Protein AF-A0A6C0EL88-F1 (afdb_monomer)

Foldseek 3Di:
DPDQKAKWWWKAQLVVLFIDIGHFDWDQDPLGIAGHRDDDPNIDTPAIFMFGDLPDPDQFAQKFKWWFADDPVDNGHGQDIDTDDDSPPDDPGTDIGIWGLDADAFWAWWWWWDAHRGIHTDSDPDDSDPRIDTDPSGGTTTHGAPPPPPRDTDQHDQPPVNPRDDHQWHQDSNDTGGPDQDRRHLQRDDPVGDHPVVVVVVVVVCVVDVVCVPDNDPVVVVCCCVPVVVVVVVVVVVVVVVVVVVVVVVVVVVVVVVVVVVVD

Organism: NCBI:txid1070528

pLDDT: mean 72.28, std 19.09, range [35.5, 95.81]

Structure (mmCIF, N/CA/C/O backbone):
data_AF-A0A6C0EL88-F1
#
_entry.id   AF-A0A6C0EL88-F1
#
loop_
_atom_site.group_PDB
_atom_site.id
_atom_site.type_symbol
_atom_site.label_atom_id
_atom_site.label_alt_id
_atom_site.label_comp_id
_atom_site.label_asym_id
_atom_site.label_entity_id
_atom_site.label_seq_id
_atom_site.pdbx_PDB_ins_code
_atom_site.Cartn_x
_atom_site.Cartn_y
_atom_site.Cartn_z
_atom_site.occupancy
_atom_site.B_iso_or_equiv
_atom_site.auth_seq_id
_atom_site.auth_comp_id
_atom_site.auth_asym_id
_atom_site.auth_atom_id
_atom_site.pdbx_PDB_model_num
ATOM 1 N N . MET A 1 1 ? -1.799 -21.171 -8.867 1.00 36.00 1 MET A N 1
ATOM 2 C CA . MET A 1 1 ? -1.056 -19.954 -9.232 1.00 36.00 1 MET A CA 1
ATOM 3 C C . MET A 1 1 ? -1.380 -18.932 -8.172 1.00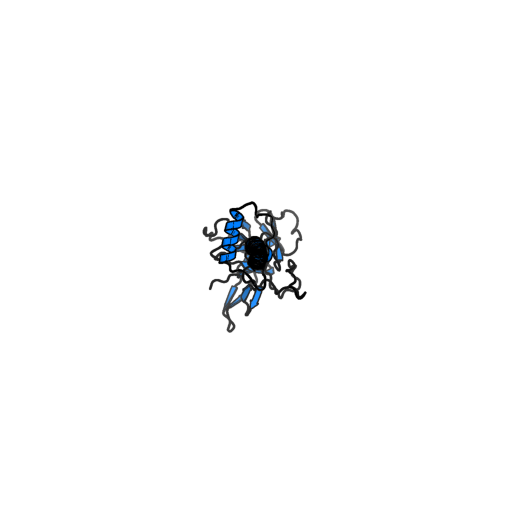 36.00 1 MET A C 1
ATOM 5 O O . MET A 1 1 ? -2.527 -18.488 -8.107 1.00 36.00 1 MET A O 1
ATOM 9 N N . ASP A 1 2 ? -0.424 -18.679 -7.286 1.00 47.94 2 ASP A N 1
ATOM 10 C CA . ASP A 1 2 ? -0.539 -17.579 -6.339 1.00 47.94 2 ASP A CA 1
ATOM 11 C C . ASP A 1 2 ? -0.588 -16.280 -7.127 1.00 47.94 2 ASP A C 1
ATOM 13 O O . ASP A 1 2 ? 0.023 -16.153 -8.187 1.00 47.94 2 ASP A O 1
ATOM 17 N N . LYS A 1 3 ? -1.452 -15.371 -6.693 1.00 62.72 3 LYS A N 1
ATOM 18 C CA . LYS A 1 3 ? -1.692 -14.142 -7.441 1.00 62.72 3 LYS A CA 1
ATOM 19 C C . LYS A 1 3 ? -0.581 -13.169 -7.123 1.00 62.72 3 LYS A C 1
ATOM 21 O O . LYS A 1 3 ? -0.303 -12.965 -5.948 1.00 62.72 3 LYS A O 1
ATOM 26 N N . ASP A 1 4 ? -0.045 -12.520 -8.147 1.00 70.88 4 ASP A N 1
ATOM 27 C CA . ASP A 1 4 ? 0.976 -11.478 -7.994 1.00 70.88 4 ASP A CA 1
ATOM 28 C C . ASP A 1 4 ? 0.451 -10.268 -7.202 1.00 70.88 4 ASP A C 1
ATOM 30 O O . ASP A 1 4 ? 1.216 -9.550 -6.564 1.00 70.88 4 ASP A O 1
ATOM 34 N N . ILE A 1 5 ? -0.872 -10.061 -7.212 1.00 77.62 5 ILE A N 1
ATOM 35 C CA . ILE A 1 5 ? -1.561 -8.970 -6.520 1.00 77.62 5 ILE A CA 1
ATOM 36 C C . ILE A 1 5 ? -2.632 -9.533 -5.591 1.00 77.62 5 ILE A C 1
ATOM 38 O O . ILE A 1 5 ? -3.474 -10.343 -6.001 1.00 77.62 5 ILE A O 1
ATOM 42 N N . VAL A 1 6 ? -2.656 -9.030 -4.361 1.00 82.31 6 VAL A N 1
ATOM 43 C CA . VAL A 1 6 ? -3.674 -9.334 -3.359 1.00 82.31 6 VAL A CA 1
ATOM 44 C C . VAL A 1 6 ? -4.503 -8.086 -3.037 1.00 82.31 6 VAL A C 1
ATOM 46 O O . VAL A 1 6 ? -3.953 -6.993 -2.887 1.00 82.31 6 VAL A O 1
ATOM 49 N N . PRO A 1 7 ? -5.841 -8.208 -2.977 1.00 89.06 7 PRO A N 1
ATOM 50 C CA . PRO A 1 7 ? -6.692 -7.125 -2.513 1.00 89.06 7 PRO A CA 1
ATOM 51 C C . PRO A 1 7 ? -6.643 -7.019 -0.986 1.00 89.06 7 PRO A C 1
ATOM 53 O O . PRO A 1 7 ? -6.693 -8.035 -0.292 1.00 89.06 7 PRO A O 1
ATOM 56 N N . LEU A 1 8 ? -6.633 -5.790 -0.486 1.00 92.69 8 LEU A N 1
ATOM 57 C CA . LEU A 1 8 ? -6.786 -5.429 0.918 1.00 92.69 8 LEU A CA 1
ATOM 58 C C . LEU A 1 8 ? -7.914 -4.407 1.068 1.00 92.69 8 LEU A C 1
ATOM 60 O O . LEU A 1 8 ? -8.271 -3.687 0.132 1.00 92.69 8 LEU A O 1
ATOM 64 N N . CYS A 1 9 ? -8.488 -4.360 2.259 1.00 92.94 9 CYS A N 1
ATOM 65 C CA . CYS A 1 9 ? -9.553 -3.442 2.622 1.00 92.94 9 CYS A CA 1
ATOM 66 C C . CYS A 1 9 ? -9.026 -2.450 3.647 1.00 92.94 9 CYS A C 1
ATOM 68 O O . CYS A 1 9 ? -8.459 -2.866 4.653 1.00 92.94 9 CYS A O 1
ATOM 70 N N . LEU A 1 10 ? -9.240 -1.161 3.400 1.00 94.31 10 LEU A N 1
ATOM 71 C CA . LEU A 1 10 ? -8.960 -0.099 4.353 1.00 94.31 10 LEU A CA 1
ATOM 72 C C . LEU A 1 10 ? -10.269 0.398 4.957 1.00 94.31 10 LEU A C 1
ATOM 74 O O . LEU A 1 10 ? -11.158 0.845 4.228 1.00 94.31 10 LEU A O 1
ATOM 78 N N . TYR A 1 11 ? -10.359 0.369 6.279 1.00 93.69 11 TYR A N 1
ATOM 79 C CA . TYR A 1 11 ? -11.483 0.894 7.041 1.00 93.69 11 TYR A CA 1
ATOM 80 C C . TYR A 1 11 ? -11.029 2.034 7.942 1.00 93.69 11 TYR A C 1
ATOM 82 O O . TYR A 1 11 ? -9.879 2.067 8.376 1.00 93.69 11 TYR A O 1
ATOM 90 N N . LEU A 1 12 ? -11.952 2.944 8.243 1.00 92.19 12 LEU A N 1
ATOM 91 C CA . LEU A 1 12 ? -11.729 4.060 9.150 1.00 92.19 12 LEU A CA 1
ATOM 92 C C . LEU A 1 12 ? -12.819 4.099 10.216 1.00 92.19 12 LEU A C 1
ATOM 94 O O . LEU A 1 12 ? -14.007 4.116 9.893 1.00 92.19 12 LEU A O 1
ATOM 98 N N . ASN A 1 13 ? -12.403 4.175 11.475 1.00 91.50 13 ASN A N 1
ATOM 99 C CA . ASN A 1 13 ? -13.262 4.568 12.579 1.00 91.50 13 ASN A CA 1
ATOM 100 C C . ASN A 1 13 ? -13.186 6.095 12.733 1.00 91.50 13 ASN A C 1
ATOM 102 O O . ASN A 1 13 ? -12.167 6.653 13.147 1.00 91.50 13 ASN A O 1
ATOM 106 N N . ASP A 1 14 ? -14.267 6.789 12.370 1.00 87.69 14 ASP A N 1
ATOM 107 C CA . ASP A 1 14 ? -14.302 8.255 12.375 1.00 87.69 14 ASP A CA 1
ATOM 108 C C . ASP A 1 14 ? -14.269 8.858 13.791 1.00 87.69 14 ASP A C 1
ATOM 110 O O . ASP A 1 14 ? -13.877 10.022 13.927 1.00 87.69 14 ASP A O 1
ATOM 114 N N . GLN A 1 15 ? -14.657 8.088 14.821 1.00 87.00 15 GLN A N 1
ATOM 115 C CA . GLN A 1 15 ? -14.680 8.526 16.221 1.00 87.00 15 GLN A CA 1
ATOM 116 C C . GLN A 1 15 ? -13.277 8.522 16.827 1.00 87.00 15 GLN A C 1
ATOM 118 O O . GLN A 1 15 ? -12.856 9.510 17.422 1.00 87.00 15 GLN A O 1
ATOM 123 N N . THR A 1 16 ? -12.542 7.421 16.658 1.00 86.81 16 THR A N 1
ATOM 124 C CA . THR A 1 16 ? -11.184 7.256 17.201 1.00 86.81 16 THR A CA 1
ATOM 125 C C . THR A 1 16 ? -10.102 7.789 16.270 1.00 86.81 16 THR A C 1
ATOM 127 O O . THR A 1 16 ? -8.944 7.867 16.673 1.00 86.81 16 THR A O 1
ATOM 130 N N . LYS A 1 17 ? -10.454 8.117 15.017 1.00 88.12 17 LYS A N 1
ATOM 131 C CA . LYS A 1 17 ? -9.498 8.416 13.940 1.00 88.12 17 LYS A CA 1
ATOM 132 C C . LYS A 1 17 ? -8.461 7.303 13.762 1.00 88.12 17 LYS A C 1
ATOM 134 O O . LYS A 1 17 ? -7.333 7.563 13.360 1.00 88.12 17 LYS A O 1
ATOM 139 N N . SER A 1 18 ? -8.842 6.055 14.038 1.00 89.88 18 SER A N 1
ATOM 140 C CA . SER A 1 18 ? -8.007 4.882 13.789 1.00 89.88 18 SER A CA 1
ATOM 141 C C . SER A 1 18 ? -8.442 4.178 12.517 1.00 89.88 18 SER A C 1
ATOM 143 O O . SER A 1 18 ? -9.623 4.105 12.181 1.00 89.88 18 SER A O 1
ATOM 145 N N . SER A 1 19 ? -7.470 3.640 11.806 1.00 93.94 19 SER A N 1
ATOM 146 C CA . SER A 1 19 ? -7.678 2.867 10.595 1.00 93.94 19 SER A CA 1
ATOM 147 C C . SER A 1 19 ? -7.394 1.394 10.838 1.00 93.94 19 SER A C 1
ATOM 149 O O . SER A 1 19 ? -6.653 1.030 11.749 1.00 93.94 19 SER A O 1
ATOM 151 N N . TYR A 1 20 ? -7.989 0.554 10.004 1.00 92.56 20 TYR A N 1
ATOM 152 C CA . TYR A 1 20 ? -7.847 -0.893 10.056 1.00 92.56 20 TYR A CA 1
ATOM 153 C C . TYR A 1 20 ? -7.621 -1.432 8.644 1.00 92.56 20 TYR A C 1
ATOM 155 O O . TYR A 1 20 ? -8.382 -1.110 7.724 1.00 92.56 20 TYR A O 1
ATOM 163 N N . ILE A 1 21 ? -6.574 -2.237 8.470 1.00 93.12 21 ILE A N 1
ATOM 164 C CA . ILE A 1 21 ? -6.302 -2.967 7.232 1.00 93.12 21 ILE A CA 1
ATOM 165 C C . ILE A 1 21 ? -6.756 -4.409 7.427 1.00 93.12 21 ILE A C 1
ATOM 167 O O . ILE A 1 21 ? -6.367 -5.061 8.381 1.00 93.12 21 ILE A O 1
ATOM 171 N N . GLY A 1 22 ? -7.560 -4.927 6.502 1.00 90.88 22 GLY A N 1
ATOM 172 C CA . GLY A 1 22 ? -8.068 -6.294 6.583 1.00 90.88 22 GLY A CA 1
ATOM 173 C C . GLY A 1 22 ? -8.050 -7.021 5.247 1.00 90.88 22 GLY A C 1
ATOM 174 O O . GLY A 1 22 ? -8.039 -6.411 4.173 1.00 90.88 22 GLY A O 1
ATOM 175 N N . PHE A 1 23 ? -8.107 -8.351 5.304 1.00 90.00 23 PHE A N 1
ATOM 176 C CA . PHE A 1 23 ? -8.329 -9.163 4.114 1.00 90.00 23 PHE A CA 1
ATOM 177 C C . PHE A 1 23 ? -9.806 -9.108 3.685 1.00 90.00 23 PHE A C 1
ATOM 179 O O . PHE A 1 23 ? -10.704 -9.204 4.525 1.00 90.00 23 PHE A O 1
ATOM 186 N N . PRO A 1 24 ? -10.103 -9.004 2.380 1.00 89.62 24 PRO A N 1
ATOM 187 C CA . PRO A 1 24 ? -11.467 -9.138 1.890 1.00 89.62 24 PRO A CA 1
ATOM 188 C C . PRO A 1 24 ? -11.965 -10.578 2.034 1.00 89.62 24 PRO A C 1
ATOM 190 O O . PRO A 1 24 ? -11.211 -11.542 1.886 1.00 89.62 24 PRO A O 1
ATOM 193 N N . ALA A 1 25 ? -13.278 -10.736 2.203 1.00 86.50 25 ALA A N 1
ATOM 194 C CA . ALA A 1 25 ? -13.899 -12.050 2.156 1.00 86.50 25 ALA A CA 1
ATOM 195 C C . ALA A 1 25 ? -13.821 -12.630 0.737 1.00 86.50 25 ALA A C 1
ATOM 197 O O . ALA A 1 25 ? -14.096 -11.951 -0.260 1.00 86.50 25 ALA A O 1
ATOM 198 N N . LYS A 1 26 ? -13.481 -13.917 0.660 1.00 85.25 26 LYS A N 1
ATOM 199 C CA . LYS A 1 26 ? -13.415 -14.695 -0.576 1.00 85.25 26 LYS A CA 1
ATOM 200 C C . LYS A 1 26 ? -14.735 -15.442 -0.778 1.00 85.25 26 LYS A C 1
ATOM 202 O O . LYS A 1 26 ? -15.062 -16.329 0.004 1.00 85.25 26 LYS A O 1
ATOM 207 N N . LYS A 1 27 ? -15.482 -15.125 -1.838 1.00 81.50 27 LYS A N 1
ATOM 208 C CA . LYS A 1 27 ? -16.740 -15.808 -2.182 1.00 81.50 27 LYS A CA 1
ATOM 209 C C . LYS A 1 27 ? -16.630 -16.512 -3.530 1.00 81.50 27 LYS A C 1
ATOM 211 O O . LYS A 1 27 ? -16.272 -15.890 -4.525 1.00 81.50 27 LYS A O 1
ATOM 216 N N . HIS A 1 28 ? -16.976 -17.795 -3.568 1.00 79.94 28 HIS A N 1
ATOM 217 C CA . HIS A 1 28 ? -17.116 -18.544 -4.815 1.00 79.94 28 HIS A CA 1
ATOM 218 C C . HIS A 1 28 ? -18.474 -18.212 -5.454 1.00 79.94 28 HIS A C 1
ATOM 220 O O . HIS A 1 28 ? -19.522 -18.367 -4.827 1.00 79.94 28 HIS A O 1
ATOM 226 N N . THR A 1 29 ? -18.457 -17.706 -6.682 1.00 79.12 29 THR A N 1
ATOM 227 C CA . THR A 1 29 ? -19.627 -17.414 -7.516 1.00 79.12 29 THR A CA 1
ATOM 228 C C . THR A 1 29 ? -19.596 -18.280 -8.775 1.00 79.12 29 THR A C 1
ATOM 230 O O . THR A 1 29 ? -18.595 -18.934 -9.070 1.00 79.12 29 THR A O 1
ATOM 233 N N . LYS A 1 30 ? -20.698 -18.288 -9.538 1.00 76.81 30 LYS A N 1
ATOM 234 C CA . LYS A 1 30 ? -20.774 -19.002 -10.826 1.00 76.81 30 LYS A CA 1
ATOM 235 C C . LYS A 1 30 ? -19.730 -18.501 -11.837 1.00 76.81 30 LYS A C 1
ATOM 237 O O . LYS A 1 30 ? -19.253 -19.284 -12.646 1.00 76.81 30 LYS A O 1
ATOM 242 N N . ASP A 1 31 ? -19.335 -17.232 -11.720 1.00 73.69 31 ASP A N 1
ATOM 243 C CA . ASP A 1 31 ? -18.388 -16.555 -12.616 1.00 73.69 31 ASP A CA 1
ATOM 244 C C . ASP A 1 31 ? -16.932 -16.566 -12.101 1.00 73.69 31 ASP A C 1
ATOM 246 O O . ASP A 1 31 ? -16.054 -15.949 -12.704 1.00 73.69 31 ASP A O 1
ATOM 250 N N . GLY A 1 32 ? -16.656 -17.225 -10.967 1.00 73.00 32 GLY A N 1
ATOM 251 C CA . GLY A 1 32 ? -15.315 -17.328 -10.383 1.00 73.00 32 GLY A CA 1
ATOM 252 C C . GLY A 1 32 ? -15.246 -16.953 -8.901 1.00 73.00 32 GLY A C 1
ATOM 253 O O . GLY A 1 32 ? -16.192 -17.135 -8.146 1.00 73.00 32 GLY A O 1
ATOM 254 N N . ILE A 1 33 ? -14.093 -16.465 -8.440 1.00 74.31 33 ILE A N 1
ATOM 255 C CA . ILE A 1 33 ? -13.903 -16.015 -7.055 1.00 74.31 33 ILE A CA 1
ATOM 256 C C . ILE A 1 33 ? -14.059 -14.500 -7.031 1.00 74.31 33 ILE A C 1
ATOM 258 O O . ILE A 1 33 ? -13.345 -13.788 -7.734 1.00 74.31 33 ILE A O 1
ATOM 262 N N . LYS A 1 34 ? -14.951 -14.010 -6.175 1.00 78.62 34 LYS A N 1
ATOM 263 C CA . LYS A 1 34 ? -15.137 -12.588 -5.904 1.00 78.62 34 LYS A CA 1
ATOM 264 C C . LYS A 1 34 ? -14.533 -12.237 -4.548 1.00 78.62 34 LYS A C 1
ATOM 266 O O . LYS A 1 34 ? -14.810 -12.909 -3.555 1.00 78.62 34 LYS A O 1
ATOM 271 N N . PHE A 1 35 ? -13.740 -11.171 -4.518 1.00 83.25 35 PHE A N 1
ATOM 272 C CA . PHE A 1 35 ? -13.283 -10.539 -3.281 1.00 83.25 35 PHE A CA 1
ATOM 273 C C . PHE A 1 35 ? -14.230 -9.401 -2.929 1.00 83.25 35 PHE A C 1
ATOM 275 O O . PHE A 1 35 ? -14.631 -8.639 -3.809 1.00 83.25 35 PHE A O 1
ATOM 282 N N . SER A 1 36 ? -14.621 -9.322 -1.661 1.00 86.62 36 SER A N 1
ATOM 283 C CA . SER A 1 36 ? -15.460 -8.239 -1.159 1.00 86.62 36 SER A CA 1
ATOM 284 C C . SER A 1 36 ? -15.066 -7.890 0.262 1.00 86.62 36 SER A C 1
ATOM 286 O O . SER A 1 36 ? -15.141 -8.740 1.154 1.00 86.62 36 SER A O 1
ATOM 288 N N . CYS A 1 37 ? -14.729 -6.623 0.478 1.00 90.00 37 CYS A N 1
ATOM 289 C CA . CYS A 1 37 ? -14.669 -6.043 1.813 1.00 90.00 37 CYS A CA 1
ATOM 290 C C . CYS A 1 37 ? -16.031 -6.208 2.498 1.00 90.00 37 CYS A C 1
ATOM 292 O O . CYS A 1 37 ? -17.073 -6.013 1.863 1.00 90.00 37 CYS A O 1
ATOM 294 N N . GLN A 1 38 ? -16.018 -6.669 3.746 1.00 89.94 38 GLN A N 1
ATOM 295 C CA . GLN A 1 38 ? -17.228 -6.853 4.543 1.00 89.94 38 GLN A CA 1
ATOM 296 C C . GLN A 1 38 ? -17.458 -5.604 5.390 1.00 89.94 38 GLN A C 1
ATOM 298 O O . GLN A 1 38 ? -16.489 -4.965 5.787 1.00 89.94 38 GLN A O 1
ATOM 303 N N . PRO A 1 39 ? -18.711 -5.230 5.671 1.00 88.81 39 PRO A N 1
ATOM 304 C CA . PRO A 1 39 ? -18.974 -4.165 6.624 1.00 88.81 39 PRO A CA 1
ATOM 305 C C . PRO A 1 39 ? -18.439 -4.560 8.004 1.00 88.81 39 PRO A C 1
ATOM 307 O O . PRO A 1 39 ? -18.541 -5.718 8.411 1.00 88.81 39 PRO A O 1
ATOM 310 N N . ILE A 1 40 ? -17.885 -3.581 8.709 1.00 88.31 40 ILE A N 1
ATOM 311 C CA . ILE A 1 40 ? -17.316 -3.743 10.041 1.00 88.31 40 ILE A CA 1
ATOM 312 C C . ILE A 1 40 ? -18.061 -2.789 10.992 1.00 88.31 40 ILE A C 1
ATOM 314 O O . ILE A 1 40 ? -18.299 -1.642 10.606 1.00 88.31 40 ILE A O 1
ATOM 318 N N . PRO A 1 41 ? -18.467 -3.226 12.200 1.00 86.75 41 PRO A N 1
ATOM 319 C CA . PRO A 1 41 ? -19.087 -2.335 13.180 1.00 86.75 41 PRO A CA 1
ATOM 320 C C . PRO A 1 41 ? -18.190 -1.134 13.491 1.00 86.75 41 PRO A C 1
ATOM 322 O O . PRO A 1 41 ? -16.975 -1.279 13.590 1.00 86.75 41 PRO A O 1
ATOM 325 N N . ASP A 1 42 ? -18.790 0.048 13.624 1.00 88.00 42 ASP A N 1
ATOM 326 C CA . ASP A 1 42 ? -18.107 1.291 14.020 1.00 88.00 42 ASP A CA 1
ATOM 327 C C . ASP A 1 42 ? -16.962 1.751 13.094 1.00 88.00 42 ASP A C 1
ATOM 329 O O . ASP A 1 42 ? -16.204 2.662 13.431 1.00 88.00 42 ASP A O 1
ATOM 333 N N . ALA A 1 43 ? -16.855 1.171 11.894 1.00 90.69 43 ALA A N 1
ATOM 334 C CA . ALA A 1 43 ? -15.877 1.561 10.890 1.00 90.69 43 ALA A CA 1
ATOM 335 C C . ALA A 1 43 ? -16.498 1.598 9.489 1.00 90.69 43 ALA A C 1
ATOM 337 O O . ALA A 1 43 ? -17.212 0.689 9.061 1.00 90.69 43 ALA A O 1
ATOM 338 N N . ARG A 1 44 ? -16.189 2.645 8.724 1.00 93.31 44 ARG A N 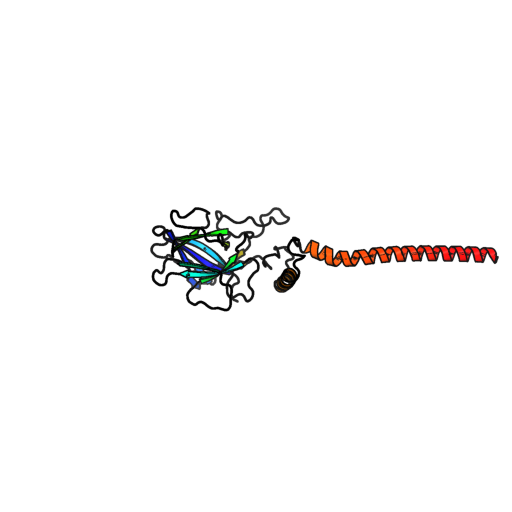1
ATOM 339 C CA . ARG A 1 44 ? -16.589 2.744 7.317 1.00 93.31 44 ARG A CA 1
ATOM 340 C C . ARG A 1 44 ? -15.499 2.196 6.409 1.00 93.31 44 ARG A C 1
ATOM 342 O O . ARG A 1 44 ? -14.314 2.417 6.647 1.00 93.31 44 ARG A O 1
ATOM 349 N N . LEU A 1 45 ? -15.899 1.527 5.330 1.00 92.38 45 LEU A N 1
ATOM 350 C CA . LEU A 1 45 ? -14.978 1.154 4.258 1.00 92.38 45 LEU A CA 1
ATOM 351 C C . LEU A 1 45 ? -14.499 2.426 3.545 1.00 92.38 45 LEU A C 1
ATOM 353 O O . LEU A 1 45 ? -15.309 3.171 2.997 1.00 92.38 45 LEU A O 1
ATOM 357 N N . VAL A 1 46 ? -13.189 2.662 3.549 1.00 90.94 46 VAL A N 1
ATOM 358 C CA . VAL A 1 46 ? -12.550 3.763 2.816 1.00 90.94 46 VAL A CA 1
ATOM 359 C C . VAL A 1 46 ? -12.289 3.329 1.382 1.00 90.94 46 VAL A C 1
ATOM 361 O O . VAL A 1 46 ? -12.725 3.992 0.445 1.00 90.94 46 VAL A O 1
ATOM 364 N N . ALA A 1 47 ? -11.602 2.199 1.205 1.00 91.00 47 ALA A N 1
ATOM 365 C CA . ALA A 1 47 ? -11.345 1.638 -0.113 1.00 91.00 47 ALA A CA 1
ATOM 366 C C . ALA A 1 47 ? -11.001 0.151 -0.055 1.00 91.00 47 ALA A C 1
ATOM 368 O O . ALA A 1 47 ? -10.492 -0.360 0.943 1.00 91.00 47 ALA A O 1
ATOM 369 N N . GLN A 1 48 ? -11.195 -0.512 -1.192 1.00 91.31 48 GLN A N 1
ATOM 370 C CA . GLN A 1 48 ? -10.446 -1.712 -1.530 1.00 91.31 48 GLN A CA 1
ATOM 371 C C . GLN A 1 48 ? -9.242 -1.291 -2.374 1.00 91.31 48 GLN A C 1
ATOM 373 O O . GLN A 1 48 ? -9.406 -0.684 -3.436 1.00 91.31 48 GLN A O 1
ATOM 378 N N . PHE A 1 49 ? -8.047 -1.624 -1.909 1.00 91.62 49 PHE A N 1
ATOM 379 C CA . PHE A 1 49 ? -6.797 -1.374 -2.614 1.00 91.62 49 PHE A CA 1
ATOM 380 C C . PHE A 1 49 ? -6.075 -2.694 -2.866 1.00 91.62 49 PHE A C 1
ATOM 382 O O . PHE A 1 49 ? -6.506 -3.764 -2.437 1.00 91.62 49 PHE A O 1
ATOM 389 N N . TYR A 1 50 ? -5.007 -2.629 -3.637 1.00 88.50 50 TYR A N 1
ATOM 390 C CA . TYR A 1 50 ? -4.303 -3.778 -4.153 1.00 88.50 50 TYR A CA 1
ATOM 391 C C . TYR A 1 50 ? -2.810 -3.589 -3.918 1.00 88.50 50 TYR A C 1
ATOM 393 O O . TYR A 1 50 ? -2.252 -2.516 -4.157 1.00 88.50 50 TYR A O 1
ATOM 401 N N . VAL A 1 51 ? -2.178 -4.651 -3.442 1.00 88.00 51 VAL A N 1
ATOM 402 C CA . VAL A 1 51 ? -0.760 -4.695 -3.088 1.00 88.00 51 VAL A CA 1
ATOM 403 C C . VAL A 1 51 ? -0.142 -5.958 -3.644 1.00 88.00 51 VAL A C 1
ATOM 405 O O . VAL A 1 51 ? -0.842 -6.892 -4.043 1.00 88.00 51 VAL A O 1
ATOM 408 N N . VAL A 1 52 ? 1.177 -5.986 -3.686 1.00 83.06 52 VAL A N 1
ATOM 409 C CA . VAL A 1 52 ? 1.899 -7.116 -4.242 1.00 83.06 52 VAL A CA 1
ATOM 410 C C . VAL A 1 52 ? 2.017 -8.214 -3.184 1.00 83.06 52 VAL A C 1
ATOM 412 O O . VAL A 1 52 ? 2.271 -7.943 -2.008 1.00 83.06 52 VAL A O 1
ATOM 415 N N . ASN A 1 53 ? 1.731 -9.452 -3.590 1.00 79.94 53 ASN A N 1
ATOM 416 C CA . ASN A 1 53 ? 1.667 -10.604 -2.690 1.00 79.94 53 ASN A CA 1
ATOM 417 C C . ASN A 1 53 ? 3.019 -10.797 -1.981 1.00 79.94 53 ASN A C 1
ATOM 419 O O . ASN A 1 53 ? 4.030 -10.784 -2.667 1.00 79.94 53 ASN A O 1
ATOM 423 N N . PRO A 1 54 ? 3.094 -10.966 -0.651 1.00 77.50 54 PRO A N 1
ATOM 424 C CA . PRO A 1 54 ? 4.372 -11.196 0.028 1.00 77.50 54 PRO A CA 1
ATOM 425 C C . PRO A 1 54 ? 5.047 -12.530 -0.337 1.00 77.50 54 PRO A C 1
ATOM 427 O O . PRO A 1 54 ? 6.252 -12.656 -0.139 1.00 77.50 54 PRO A O 1
ATOM 430 N N . ASP A 1 55 ? 4.305 -13.507 -0.868 1.00 72.38 55 ASP A N 1
ATOM 431 C CA . ASP A 1 55 ? 4.796 -14.870 -1.126 1.00 72.38 55 ASP A CA 1
ATOM 432 C C . ASP A 1 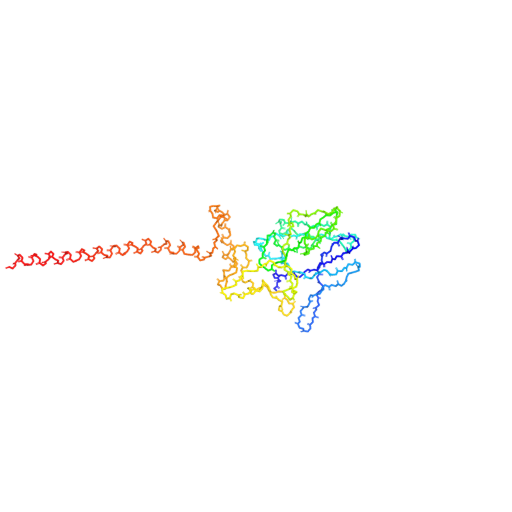55 ? 5.559 -15.018 -2.456 1.00 72.38 55 ASP A C 1
ATOM 434 O O . ASP A 1 55 ? 5.977 -16.119 -2.824 1.00 72.38 55 ASP A O 1
ATOM 438 N N . ILE A 1 56 ? 5.763 -13.929 -3.206 1.00 65.81 56 ILE A N 1
ATOM 439 C CA . ILE A 1 56 ? 6.609 -13.980 -4.408 1.00 65.81 56 ILE A CA 1
ATOM 440 C C . ILE A 1 56 ? 8.061 -14.171 -4.002 1.00 65.81 56 ILE A C 1
ATOM 442 O O . ILE A 1 56 ? 8.587 -13.521 -3.102 1.00 65.81 56 ILE A O 1
ATOM 446 N N . THR A 1 57 ? 8.729 -15.059 -4.727 1.00 54.09 57 THR A N 1
ATOM 4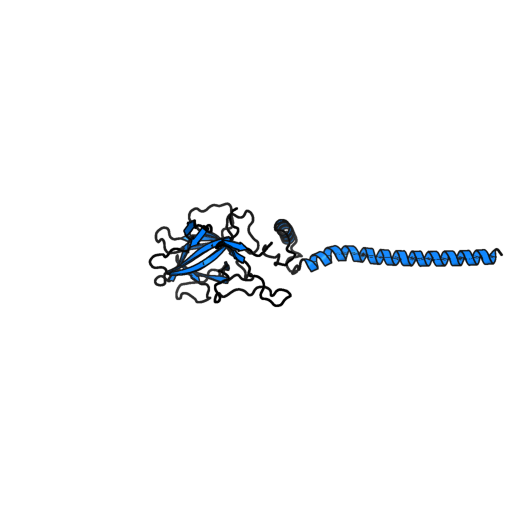47 C CA . THR A 1 57 ? 10.075 -15.543 -4.412 1.00 54.09 57 THR A CA 1
ATOM 448 C C . THR A 1 57 ? 11.161 -14.470 -4.485 1.00 54.09 57 THR A C 1
ATOM 450 O O . THR A 1 57 ? 12.241 -14.663 -3.929 1.00 54.09 57 THR A O 1
ATOM 453 N N . THR A 1 58 ? 10.906 -13.342 -5.151 1.00 63.53 58 THR A N 1
ATOM 454 C CA . THR A 1 58 ? 11.841 -12.218 -5.247 1.00 63.53 58 THR A CA 1
ATOM 455 C C . THR A 1 58 ? 11.170 -10.914 -4.837 1.00 63.53 58 THR A C 1
ATOM 457 O O . THR A 1 58 ? 10.080 -10.590 -5.307 1.00 63.53 58 THR A O 1
ATOM 460 N N . ARG A 1 59 ? 11.847 -10.140 -3.973 1.00 63.28 59 ARG A N 1
ATOM 461 C CA . ARG A 1 59 ? 11.424 -8.780 -3.615 1.00 63.28 59 ARG A CA 1
ATOM 462 C C . ARG A 1 59 ? 11.339 -7.945 -4.900 1.00 63.28 59 ARG A C 1
ATOM 464 O O . ARG A 1 59 ? 12.372 -7.768 -5.555 1.00 63.28 59 ARG A O 1
ATOM 471 N N . PRO A 1 60 ? 10.162 -7.410 -5.265 1.00 65.06 60 PRO A N 1
ATOM 472 C CA . PRO A 1 60 ? 10.058 -6.552 -6.432 1.00 65.06 60 PRO A CA 1
ATOM 473 C C . PRO A 1 60 ? 10.872 -5.264 -6.208 1.00 65.06 60 PRO A C 1
ATOM 475 O O . PRO A 1 60 ? 10.811 -4.681 -5.124 1.00 65.06 60 PRO A O 1
ATOM 478 N N . PRO A 1 61 ? 11.647 -4.786 -7.193 1.00 61.94 61 PRO A N 1
ATOM 479 C CA . PRO A 1 61 ? 12.437 -3.574 -7.027 1.00 61.94 61 PRO A CA 1
ATOM 480 C C . PRO A 1 61 ? 11.562 -2.338 -6.811 1.00 61.94 61 PRO A C 1
ATOM 482 O O . PRO A 1 61 ? 10.499 -2.198 -7.422 1.00 61.94 61 PRO A O 1
ATOM 485 N N . GLY A 1 62 ? 12.047 -1.432 -5.960 1.00 68.50 62 GLY A N 1
ATOM 486 C CA . GLY A 1 62 ? 11.323 -0.224 -5.549 1.00 68.50 62 GLY A CA 1
ATOM 487 C C . GLY A 1 62 ? 10.195 -0.479 -4.543 1.00 68.50 62 GLY A C 1
ATOM 488 O O . GLY A 1 62 ? 9.472 0.454 -4.204 1.00 68.50 62 GLY A O 1
ATOM 489 N N . MET A 1 63 ? 10.030 -1.722 -4.078 1.00 81.75 63 MET A N 1
ATOM 490 C CA . MET A 1 63 ? 9.074 -2.078 -3.034 1.00 81.75 63 MET A CA 1
ATOM 491 C C . MET A 1 63 ? 9.777 -2.528 -1.762 1.00 81.75 63 MET A C 1
ATOM 493 O O . MET A 1 63 ? 10.807 -3.207 -1.804 1.00 81.75 63 MET A O 1
ATOM 497 N N . ASP A 1 64 ? 9.132 -2.235 -0.641 1.00 86.69 64 ASP A N 1
ATOM 498 C CA . ASP A 1 64 ? 9.466 -2.802 0.654 1.00 86.69 64 ASP A CA 1
ATOM 499 C C . ASP A 1 64 ? 8.358 -3.730 1.139 1.00 86.69 64 ASP A C 1
ATOM 501 O O . ASP A 1 64 ? 7.189 -3.611 0.759 1.00 86.69 64 ASP A O 1
ATOM 505 N N . LEU A 1 65 ? 8.759 -4.717 1.939 1.00 87.88 65 LEU A N 1
ATOM 506 C CA . LEU A 1 65 ? 7.830 -5.616 2.603 1.00 87.88 65 LEU A CA 1
ATOM 507 C C . LEU A 1 65 ? 7.321 -4.920 3.860 1.00 87.88 65 LEU A C 1
ATOM 509 O O . LEU A 1 65 ? 8.110 -4.595 4.742 1.00 87.88 65 LEU A O 1
ATOM 513 N N . PHE A 1 66 ? 6.014 -4.759 3.968 1.00 91.94 66 PHE A N 1
ATOM 514 C CA . PHE A 1 66 ? 5.350 -4.210 5.138 1.00 91.94 66 PHE A CA 1
ATOM 515 C C . PHE A 1 66 ? 4.680 -5.308 5.958 1.00 91.94 66 PHE A C 1
ATOM 517 O O . PHE A 1 66 ? 4.264 -6.338 5.425 1.00 91.94 66 PHE A O 1
ATOM 524 N N . CYS A 1 67 ? 4.564 -5.062 7.258 1.00 91.75 67 CYS A N 1
ATOM 525 C CA . CYS A 1 67 ? 3.814 -5.856 8.223 1.00 91.75 67 CYS A CA 1
ATOM 526 C C . CYS A 1 67 ? 2.859 -4.906 8.950 1.00 91.75 67 CYS A C 1
ATOM 528 O O . CYS A 1 67 ? 3.291 -4.053 9.725 1.00 91.75 67 CYS A O 1
ATOM 530 N N . ALA A 1 68 ? 1.566 -5.011 8.635 1.00 92.94 68 ALA A N 1
ATOM 531 C CA . ALA A 1 68 ? 0.500 -4.283 9.314 1.00 92.94 68 ALA A CA 1
ATOM 532 C C . ALA A 1 68 ? -0.040 -5.154 10.450 1.00 92.94 68 ALA A C 1
ATOM 534 O O . ALA A 1 68 ? -0.648 -6.198 10.197 1.00 92.94 68 ALA A O 1
ATOM 535 N N . ARG A 1 69 ? 0.231 -4.758 11.694 1.00 92.31 69 ARG A N 1
ATOM 536 C CA . ARG A 1 69 ? -0.230 -5.463 12.891 1.00 92.31 69 ARG A CA 1
ATOM 537 C C . ARG A 1 69 ? -1.511 -4.819 13.386 1.00 92.31 69 ARG A C 1
ATOM 539 O O . ARG A 1 69 ? -1.532 -3.620 13.666 1.00 92.31 69 ARG A O 1
ATOM 546 N N . ASP A 1 70 ? -2.537 -5.634 13.564 1.00 86.44 70 ASP A N 1
ATOM 547 C CA . ASP A 1 70 ? -3.787 -5.203 14.175 1.00 86.44 70 ASP A CA 1
ATOM 548 C C . ASP A 1 70 ? -3.782 -5.467 15.681 1.00 86.44 70 ASP A C 1
ATOM 550 O O . ASP A 1 70 ? -3.071 -6.343 16.181 1.00 86.44 70 ASP A O 1
ATOM 554 N N . SER A 1 71 ? -4.551 -4.670 16.419 1.00 82.25 71 SER A N 1
ATOM 555 C CA . SER A 1 71 ? -4.710 -4.829 17.860 1.00 82.25 71 SER A CA 1
ATOM 556 C C . SER A 1 71 ? -5.345 -6.193 18.174 1.00 82.25 71 SER A C 1
ATOM 558 O O . SER A 1 71 ? -6.411 -6.509 17.639 1.00 82.25 71 SER A O 1
ATOM 560 N N . PRO A 1 72 ? -4.739 -7.007 19.058 1.00 69.88 72 PRO A N 1
ATOM 561 C CA . PRO A 1 72 ? -5.348 -8.258 19.504 1.00 69.88 72 PRO A CA 1
ATOM 562 C C . PRO A 1 72 ? -6.607 -8.014 20.353 1.00 69.88 72 PRO A C 1
ATOM 564 O O . PRO A 1 72 ? -7.523 -8.834 20.335 1.00 69.88 72 PRO A O 1
ATOM 567 N N . ASP A 1 73 ? -6.662 -6.876 21.054 1.00 69.00 73 ASP A N 1
ATOM 568 C CA . ASP A 1 73 ? -7.711 -6.544 22.025 1.00 69.00 73 ASP A CA 1
ATOM 569 C C . ASP A 1 73 ? -8.861 -5.733 21.410 1.00 69.00 73 ASP A C 1
ATOM 571 O O . ASP A 1 73 ? -9.990 -5.760 21.902 1.00 69.00 73 ASP A O 1
ATOM 575 N N . SER A 1 74 ? -8.599 -5.020 20.312 1.00 60.28 74 SER A N 1
ATOM 576 C CA . SER A 1 74 ? -9.610 -4.305 19.536 1.00 60.28 74 SER A CA 1
ATOM 577 C C . SER A 1 74 ? -9.524 -4.742 18.079 1.00 60.28 74 SER A C 1
ATOM 579 O O . SER A 1 74 ? -8.597 -4.395 17.362 1.00 60.28 74 SER A O 1
ATOM 581 N N . GLN A 1 75 ? -10.528 -5.468 17.587 1.00 62.72 75 GLN A N 1
ATOM 582 C CA . GLN A 1 75 ? -10.546 -5.980 16.204 1.00 62.72 75 GLN A CA 1
ATOM 583 C C . GLN A 1 75 ? -10.577 -4.882 15.111 1.00 62.72 75 GLN A C 1
ATOM 585 O O . GLN A 1 75 ? -10.799 -5.189 13.946 1.00 62.72 75 GLN A O 1
ATOM 590 N N . LEU A 1 76 ? -10.403 -3.606 15.472 1.00 76.81 76 LEU A N 1
ATOM 591 C CA . LEU A 1 76 ? -10.762 -2.427 14.682 1.00 76.81 76 LEU A CA 1
ATOM 592 C C . LEU A 1 76 ? -9.673 -1.343 14.661 1.00 76.81 76 LEU A C 1
ATOM 594 O O . LEU A 1 76 ? -9.975 -0.163 14.467 1.00 76.81 76 LEU A O 1
ATOM 598 N N . ALA A 1 77 ? -8.412 -1.710 14.888 1.00 85.81 77 ALA A N 1
ATOM 599 C CA . ALA A 1 77 ? -7.300 -0.778 14.742 1.00 85.81 77 ALA A CA 1
ATOM 600 C C . ALA A 1 77 ? -6.014 -1.493 14.330 1.00 85.81 77 ALA A C 1
ATOM 602 O O . ALA A 1 77 ? -5.581 -2.436 14.990 1.00 85.81 77 ALA A O 1
ATOM 603 N N . THR A 1 78 ? -5.368 -0.981 13.288 1.00 90.06 78 THR A N 1
ATOM 604 C CA . THR A 1 78 ? -3.964 -1.262 13.007 1.00 90.06 78 THR A CA 1
ATOM 605 C C . THR A 1 78 ? -3.119 -0.460 13.997 1.00 90.06 78 THR A C 1
ATOM 607 O O . THR A 1 78 ? -3.254 0.762 14.103 1.00 90.06 78 THR A O 1
ATOM 610 N N . VAL A 1 79 ? -2.278 -1.159 14.757 1.00 90.81 79 VAL A N 1
ATOM 611 C CA . VAL A 1 79 ? -1.471 -0.585 15.846 1.00 90.81 79 VAL A CA 1
ATOM 612 C C . VAL A 1 79 ? -0.030 -0.317 15.451 1.00 90.81 79 VAL A C 1
ATOM 614 O O . VAL A 1 79 ? 0.652 0.497 16.077 1.00 90.81 79 VAL A O 1
ATOM 617 N N . ASP A 1 80 ? 0.437 -0.995 14.408 1.00 91.38 80 ASP A N 1
ATOM 618 C CA . ASP A 1 80 ? 1.763 -0.784 13.860 1.00 91.38 80 ASP A CA 1
ATOM 619 C C . ASP A 1 80 ? 1.791 -1.094 12.366 1.00 91.38 80 ASP A C 1
ATOM 621 O O . ASP A 1 80 ? 1.126 -2.016 11.887 1.00 91.38 80 ASP A O 1
ATOM 625 N N . LEU A 1 81 ? 2.594 -0.322 11.645 1.00 93.19 81 LEU A N 1
ATOM 626 C CA . LEU A 1 81 ? 3.012 -0.630 10.290 1.00 93.19 81 LEU A CA 1
ATOM 627 C C . LEU A 1 81 ? 4.523 -0.472 10.241 1.00 93.19 81 LEU A C 1
ATOM 629 O O . LEU A 1 81 ? 5.039 0.629 10.433 1.00 93.19 81 LEU A O 1
ATOM 633 N N . SER A 1 82 ? 5.223 -1.564 9.972 1.00 90.81 82 SER A N 1
ATOM 634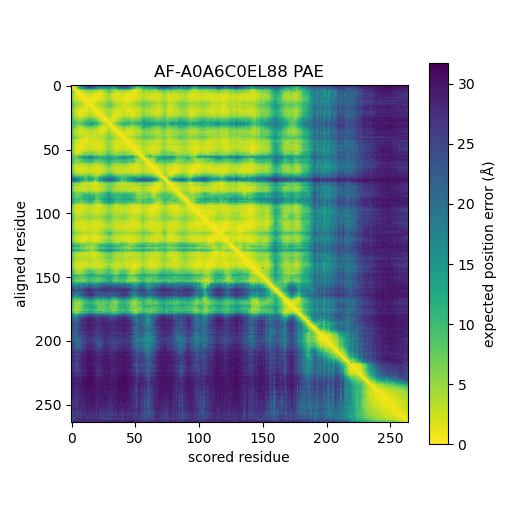 C CA . SER A 1 82 ? 6.681 -1.575 9.926 1.00 90.81 82 SER A CA 1
ATOM 635 C C . SER A 1 82 ? 7.197 -2.251 8.666 1.00 90.81 82 SER A C 1
ATOM 637 O O . SER A 1 82 ? 6.554 -3.133 8.090 1.00 90.81 82 SER A O 1
ATOM 639 N N . ILE A 1 83 ? 8.375 -1.808 8.228 1.00 88.50 83 ILE A N 1
ATOM 640 C CA . ILE A 1 83 ? 9.113 -2.440 7.138 1.00 88.50 83 ILE A CA 1
ATOM 641 C C . ILE A 1 83 ? 9.827 -3.672 7.698 1.00 88.50 83 ILE A C 1
ATOM 643 O O . ILE A 1 83 ? 10.574 -3.588 8.673 1.00 88.50 83 ILE A O 1
ATOM 647 N N . VAL A 1 84 ? 9.623 -4.818 7.057 1.00 84.88 84 VAL A N 1
ATOM 648 C CA . VAL A 1 84 ? 10.266 -6.087 7.393 1.00 84.88 84 VAL A CA 1
ATOM 649 C C . VAL A 1 84 ? 11.366 -6.376 6.379 1.00 84.88 84 VAL A C 1
ATOM 651 O O . VAL A 1 84 ? 11.161 -6.355 5.166 1.00 84.88 84 VAL A O 1
ATOM 654 N N . TYR A 1 85 ? 12.567 -6.667 6.870 1.00 72.94 85 TYR A N 1
ATOM 655 C CA . TYR A 1 85 ? 13.696 -6.961 5.992 1.00 72.94 85 TYR A CA 1
ATOM 656 C C . TYR A 1 85 ? 13.668 -8.403 5.468 1.00 72.94 85 TYR A C 1
ATOM 658 O O . TYR A 1 85 ? 13.889 -8.629 4.278 1.00 72.94 85 TYR A O 1
ATOM 666 N N . ASP A 1 86 ? 13.355 -9.363 6.341 1.00 71.44 86 ASP A N 1
ATOM 667 C CA . ASP A 1 86 ? 13.407 -10.791 6.035 1.00 71.44 86 ASP A CA 1
ATOM 668 C C . ASP A 1 86 ? 12.052 -11.317 5.513 1.00 71.44 86 ASP A C 1
ATOM 670 O O . ASP A 1 86 ? 11.090 -11.412 6.282 1.00 71.44 86 ASP A O 1
ATOM 674 N N . PRO A 1 87 ? 11.942 -11.687 4.222 1.00 66.31 87 PRO A N 1
ATOM 675 C CA . PRO A 1 87 ? 10.715 -12.252 3.676 1.00 66.31 87 PRO A CA 1
ATOM 676 C C . PRO A 1 87 ? 10.435 -13.685 4.162 1.00 66.31 87 PRO A C 1
ATOM 678 O O . PRO A 1 87 ? 9.293 -14.139 4.074 1.00 66.31 87 PRO A O 1
ATOM 681 N N . PHE A 1 88 ? 11.422 -14.391 4.714 1.00 68.00 88 PHE A N 1
ATOM 682 C CA . PHE A 1 88 ? 11.272 -15.762 5.202 1.00 68.00 88 PHE A CA 1
ATOM 683 C C . PHE A 1 88 ? 10.892 -15.823 6.685 1.00 68.00 88 PHE A C 1
ATOM 685 O O . PHE A 1 88 ? 10.404 -16.852 7.156 1.00 68.00 88 PHE A O 1
ATOM 692 N N . HIS A 1 89 ? 11.047 -14.718 7.419 1.00 65.06 89 HIS A N 1
ATOM 693 C CA . HIS A 1 89 ? 10.615 -14.630 8.806 1.00 65.06 89 HIS A CA 1
ATOM 694 C C . HIS A 1 89 ? 9.094 -14.437 8.891 1.00 65.06 89 HIS A C 1
ATOM 696 O O . HIS A 1 89 ? 8.561 -13.336 8.743 1.00 65.06 89 HIS A O 1
ATOM 702 N N . TYR A 1 90 ? 8.376 -15.537 9.113 1.00 66.38 90 TYR A N 1
ATOM 703 C CA . TYR A 1 90 ? 6.921 -15.526 9.211 1.00 66.38 90 TYR A CA 1
ATOM 704 C C . TYR A 1 90 ? 6.450 -15.040 10.590 1.00 66.38 90 TYR A C 1
ATOM 706 O O . TYR A 1 90 ? 6.575 -15.752 11.587 1.00 66.38 90 TYR A O 1
ATOM 714 N N . GLN A 1 91 ? 5.852 -13.849 10.628 1.00 69.00 91 GLN A N 1
ATOM 715 C CA . GLN A 1 91 ? 5.128 -13.330 11.790 1.00 69.00 91 GLN A CA 1
ATOM 716 C C . GLN A 1 91 ? 3.639 -13.663 11.641 1.00 69.00 91 GLN A C 1
ATOM 718 O O . GLN A 1 91 ? 3.020 -13.333 10.631 1.00 69.00 91 GLN A O 1
ATOM 723 N N . LYS A 1 92 ? 3.077 -14.383 12.620 1.00 69.62 92 LYS A N 1
ATOM 724 C CA . LYS A 1 92 ? 1.684 -14.880 12.594 1.00 69.62 92 LYS A CA 1
ATOM 725 C C . LYS A 1 92 ? 0.638 -13.786 12.821 1.00 69.62 92 LYS A C 1
ATOM 727 O O . LYS A 1 92 ? -0.540 -14.021 12.584 1.00 69.62 92 LYS A O 1
ATOM 732 N N . ASP A 1 93 ? 1.067 -12.638 13.315 1.00 81.75 93 ASP A N 1
ATOM 733 C CA . ASP A 1 93 ? 0.259 -11.581 13.911 1.00 81.75 93 ASP A CA 1
ATOM 734 C C . ASP A 1 93 ? 0.184 -10.315 13.044 1.00 81.75 93 ASP A C 1
ATOM 736 O O . ASP A 1 93 ? -0.188 -9.256 13.541 1.00 81.75 93 ASP A O 1
ATOM 740 N N . CYS A 1 94 ? 0.526 -10.397 11.754 1.00 88.06 94 CYS A N 1
ATOM 741 C CA . CYS A 1 94 ? 0.382 -9.257 10.856 1.00 88.06 94 CYS A CA 1
ATOM 742 C C . CYS A 1 94 ? 0.016 -9.621 9.418 1.00 88.06 94 CYS A C 1
ATOM 744 O O . CYS A 1 94 ? 0.309 -10.707 8.912 1.00 88.06 94 CYS A O 1
ATOM 746 N N . ILE A 1 95 ? -0.604 -8.657 8.740 1.00 89.19 95 ILE A N 1
ATOM 747 C CA . ILE A 1 95 ? -0.865 -8.688 7.306 1.00 89.19 95 ILE A CA 1
ATOM 748 C C . ILE A 1 95 ? 0.404 -8.228 6.598 1.00 89.19 95 ILE A C 1
ATOM 750 O O . ILE A 1 95 ? 0.819 -7.073 6.716 1.00 89.19 95 ILE A O 1
ATOM 754 N N . ARG A 1 96 ? 1.023 -9.146 5.857 1.00 88.94 96 ARG A N 1
ATOM 755 C CA . ARG A 1 96 ? 2.245 -8.882 5.098 1.00 88.94 96 ARG A CA 1
ATOM 756 C C . ARG A 1 96 ? 1.913 -8.517 3.660 1.00 88.94 96 ARG A C 1
ATOM 758 O O . ARG A 1 96 ? 1.074 -9.168 3.041 1.00 88.94 96 ARG A O 1
ATOM 765 N N . PHE A 1 97 ? 2.575 -7.501 3.122 1.00 89.62 97 PHE A N 1
ATOM 766 C CA . PHE A 1 97 ? 2.413 -7.112 1.722 1.00 89.62 97 PHE A CA 1
ATOM 767 C C . PHE A 1 97 ? 3.582 -6.282 1.207 1.00 89.62 97 PHE A C 1
ATOM 769 O O . PHE A 1 97 ? 4.237 -5.579 1.969 1.00 89.62 97 PHE A O 1
ATOM 776 N N . TYR A 1 98 ? 3.815 -6.335 -0.102 1.00 87.88 98 TYR A N 1
ATOM 777 C CA . TYR A 1 98 ? 4.739 -5.432 -0.775 1.00 87.88 98 TYR A CA 1
ATOM 778 C C . TYR A 1 98 ? 4.006 -4.187 -1.275 1.00 87.88 98 TYR A C 1
ATOM 780 O O . TYR A 1 98 ? 2.974 -4.283 -1.949 1.00 87.88 98 TYR A O 1
ATOM 788 N N . ALA A 1 99 ? 4.567 -3.021 -0.969 1.00 90.31 99 ALA A N 1
ATOM 789 C CA . ALA A 1 99 ? 4.133 -1.734 -1.498 1.00 90.31 99 ALA A CA 1
ATOM 790 C C . ALA A 1 99 ? 5.351 -0.895 -1.892 1.00 90.31 99 ALA A C 1
ATOM 792 O O . ALA A 1 99 ? 6.465 -1.127 -1.417 1.00 90.31 99 ALA A O 1
ATOM 793 N N . TRP A 1 100 ? 5.142 0.071 -2.780 1.00 85.81 100 TRP A N 1
ATOM 794 C CA . TRP A 1 100 ? 6.207 0.971 -3.203 1.00 85.81 100 TRP A CA 1
ATOM 795 C C . TRP A 1 100 ? 6.432 2.068 -2.168 1.00 85.81 100 TRP A C 1
ATOM 797 O O . TRP A 1 100 ? 5.475 2.600 -1.612 1.00 85.81 100 TRP A O 1
ATOM 807 N N . VAL A 1 101 ? 7.694 2.425 -1.954 1.00 83.00 101 VAL A N 1
ATOM 808 C CA . VAL A 1 101 ? 8.104 3.551 -1.091 1.00 83.00 101 VAL A CA 1
ATOM 809 C C . VAL A 1 101 ? 8.404 4.821 -1.891 1.00 83.00 101 VAL A C 1
ATOM 811 O O . VAL A 1 101 ? 8.608 5.892 -1.331 1.00 83.00 101 VAL A O 1
ATOM 814 N N . GLU A 1 102 ? 8.394 4.714 -3.219 1.00 77.19 102 GLU A N 1
ATOM 815 C CA . GLU A 1 102 ? 8.606 5.814 -4.156 1.00 77.19 102 GLU A CA 1
ATOM 816 C C . GLU A 1 102 ? 7.422 5.916 -5.135 1.00 77.19 102 GLU A C 1
ATOM 818 O O . GLU A 1 102 ? 6.764 4.905 -5.404 1.00 77.19 102 GLU A O 1
ATOM 823 N N . PRO A 1 103 ? 7.133 7.110 -5.694 1.00 73.88 103 PRO A N 1
ATOM 824 C CA . PRO A 1 103 ? 6.043 7.285 -6.644 1.00 73.88 103 PRO A CA 1
ATOM 825 C C . PRO A 1 103 ? 6.185 6.389 -7.876 1.00 73.88 103 PRO A C 1
ATOM 827 O O . PRO A 1 103 ? 7.201 6.411 -8.572 1.00 73.88 103 PRO A O 1
ATOM 830 N N . VAL A 1 104 ? 5.115 5.664 -8.204 1.00 70.12 104 VAL A N 1
ATOM 831 C CA . VAL A 1 104 ? 5.060 4.765 -9.363 1.00 70.12 104 VAL A CA 1
ATOM 832 C C . VAL A 1 104 ? 3.892 5.118 -10.276 1.00 70.12 104 VAL A C 1
ATOM 834 O O . VAL A 1 104 ? 2.790 5.341 -9.777 1.00 70.12 104 VAL A O 1
ATOM 837 N N . PRO A 1 105 ? 4.085 5.122 -11.611 1.00 67.88 105 PRO A N 1
ATOM 838 C CA . PRO A 1 105 ? 3.009 5.254 -12.588 1.00 67.88 105 PRO A CA 1
ATOM 839 C C . PRO A 1 105 ? 1.733 4.480 -12.231 1.00 67.88 105 PRO A C 1
ATOM 841 O O . PRO A 1 105 ? 1.755 3.263 -12.061 1.00 67.88 105 PRO A O 1
ATOM 844 N N . HIS A 1 106 ? 0.608 5.195 -12.198 1.00 74.88 106 HIS A N 1
ATOM 845 C CA . HIS A 1 106 ? -0.742 4.712 -11.885 1.00 74.88 106 HIS A CA 1
ATOM 846 C C . HIS A 1 106 ? -0.973 4.204 -10.454 1.00 74.88 106 HIS A C 1
ATOM 848 O O . HIS A 1 106 ? -2.089 3.770 -10.157 1.00 74.88 106 HIS A O 1
ATOM 854 N N . ALA A 1 107 ? 0.027 4.262 -9.576 1.00 81.69 107 ALA A N 1
ATOM 855 C CA . ALA A 1 107 ? -0.176 4.037 -8.154 1.00 81.69 107 ALA A CA 1
ATOM 856 C C . ALA A 1 107 ? -0.801 5.279 -7.499 1.00 81.69 107 ALA A C 1
ATOM 858 O O . ALA A 1 107 ? -0.704 6.396 -8.015 1.00 81.69 107 ALA A O 1
ATOM 859 N N . THR A 1 108 ? -1.444 5.074 -6.359 1.00 87.94 108 THR A N 1
ATOM 860 C CA . THR A 1 108 ? -2.040 6.123 -5.532 1.00 87.94 108 THR A CA 1
ATOM 861 C C . THR A 1 108 ? -1.272 6.203 -4.212 1.00 87.94 108 THR A C 1
ATOM 863 O O . THR A 1 108 ? -1.015 5.150 -3.616 1.00 87.94 108 THR A O 1
ATOM 866 N N . PRO A 1 109 ? -0.891 7.409 -3.749 1.00 92.06 109 PRO A N 1
ATOM 867 C CA . PRO A 1 109 ? -0.285 7.573 -2.436 1.00 92.06 109 PRO A CA 1
ATOM 868 C C . PRO A 1 109 ? -1.290 7.211 -1.340 1.00 92.06 109 PRO A C 1
ATOM 870 O O . PRO A 1 109 ? -2.422 7.687 -1.321 1.00 92.06 109 PRO A O 1
ATOM 873 N N . LEU A 1 110 ? -0.860 6.364 -0.419 1.00 94.81 110 LEU A N 1
ATOM 874 C CA . LEU A 1 110 ? -1.524 6.057 0.832 1.00 94.81 110 LEU A CA 1
ATOM 875 C C . LEU A 1 110 ? -0.641 6.618 1.941 1.00 94.81 110 LEU A C 1
ATOM 877 O O . LEU A 1 110 ? 0.393 6.050 2.296 1.00 94.81 110 LEU A O 1
ATOM 881 N N . HIS A 1 111 ? -1.041 7.775 2.440 1.00 95.19 111 HIS A N 1
ATOM 882 C CA . HIS A 1 111 ? -0.369 8.433 3.541 1.00 95.19 111 HIS A CA 1
ATOM 883 C C . HIS A 1 111 ? -0.666 7.699 4.846 1.00 95.19 111 HIS A C 1
ATOM 885 O O . HIS A 1 111 ? -1.774 7.192 5.055 1.00 95.19 111 HIS A O 1
ATOM 891 N N . VAL A 1 112 ? 0.342 7.639 5.709 1.00 95.62 112 VAL A N 1
ATOM 892 C CA . VAL A 1 112 ? 0.323 6.882 6.954 1.00 95.62 112 VAL A CA 1
ATOM 893 C C . VAL A 1 112 ? 0.756 7.792 8.097 1.00 95.62 112 VAL A C 1
ATOM 895 O O . VAL A 1 112 ? 1.859 8.334 8.103 1.00 95.62 112 VAL A O 1
ATOM 898 N N . TRP A 1 113 ? -0.102 7.914 9.102 1.00 95.81 113 TRP A N 1
ATOM 899 C CA . TRP A 1 113 ? 0.160 8.681 10.313 1.00 95.81 113 TRP A CA 1
ATOM 900 C C . TRP A 1 113 ? 0.041 7.795 11.540 1.00 95.81 113 TRP A C 1
ATOM 902 O O . TRP A 1 113 ? -0.707 6.815 11.551 1.00 95.81 113 TRP A O 1
ATOM 912 N N . LYS A 1 114 ? 0.750 8.176 12.598 1.00 94.38 114 LYS A N 1
ATOM 913 C CA . LYS A 1 114 ? 0.778 7.467 13.874 1.00 94.38 114 LYS A CA 1
ATOM 914 C C . LYS A 1 114 ? 0.518 8.422 15.033 1.00 94.38 114 LYS A C 1
ATOM 916 O O . LYS A 1 114 ? 1.091 9.505 15.077 1.00 94.38 114 LYS A O 1
ATOM 921 N N . SER A 1 115 ? -0.308 7.996 15.985 1.00 92.56 115 SER A N 1
ATOM 922 C CA . SER A 1 115 ? -0.492 8.647 17.285 1.00 92.56 115 SER A CA 1
ATOM 923 C C . SER A 1 115 ? -0.485 7.589 18.386 1.00 92.56 115 SER A C 1
ATOM 925 O O . SER A 1 115 ? -1.416 6.793 18.508 1.00 92.56 115 SER A O 1
ATOM 927 N N . GLY A 1 116 ? 0.601 7.520 19.162 1.00 89.50 116 GLY A N 1
ATOM 928 C CA . GLY A 1 116 ? 0.798 6.437 20.129 1.00 89.50 116 GLY A CA 1
ATOM 929 C C . GLY A 1 116 ? 0.772 5.063 19.446 1.00 89.50 116 GLY A C 1
ATOM 930 O O . GLY A 1 116 ? 1.632 4.765 18.618 1.00 89.50 116 GLY A O 1
ATOM 931 N N . SER A 1 117 ? -0.218 4.236 19.791 1.00 88.06 117 SER A N 1
ATOM 932 C CA . SER A 1 117 ? -0.454 2.908 19.204 1.00 88.06 117 SER A CA 1
ATOM 933 C C . SER A 1 117 ? -1.560 2.891 18.145 1.00 88.06 117 SER A C 1
ATOM 935 O O . SER A 1 117 ? -2.075 1.822 17.844 1.00 88.06 117 SER A O 1
ATOM 937 N N . LEU A 1 118 ? -2.008 4.044 17.645 1.00 90.25 118 LEU A N 1
ATOM 938 C CA . LEU A 1 118 ? -3.044 4.125 16.618 1.00 90.25 118 LEU A CA 1
ATOM 939 C C . LEU A 1 118 ? -2.436 4.574 15.296 1.00 90.25 118 LEU A C 1
ATOM 941 O O . LEU A 1 118 ? -1.720 5.576 15.241 1.00 90.25 118 LEU A O 1
ATOM 945 N N . MET A 1 119 ? -2.770 3.850 14.233 1.00 94.00 119 MET A N 1
ATOM 946 C CA . MET A 1 119 ? -2.426 4.220 12.868 1.00 94.00 119 MET A CA 1
ATOM 947 C C . MET A 1 119 ? -3.642 4.831 12.168 1.00 94.00 119 MET A C 1
ATOM 949 O O . MET A 1 119 ? -4.772 4.363 12.328 1.00 94.00 119 MET A O 1
ATOM 953 N N . TYR A 1 120 ? -3.404 5.857 11.359 1.00 94.88 120 TYR A N 1
ATOM 954 C CA . TYR A 1 120 ? -4.384 6.451 10.457 1.00 94.88 120 TYR A CA 1
ATOM 955 C C . TYR A 1 120 ? -3.847 6.383 9.029 1.00 94.88 120 TYR A C 1
ATOM 957 O O . TYR A 1 120 ? -2.672 6.657 8.795 1.00 94.88 120 TYR A O 1
ATOM 965 N N . PHE A 1 121 ? -4.703 6.007 8.085 1.00 94.94 121 PHE A N 1
ATOM 966 C CA . PHE A 1 121 ? -4.360 5.867 6.677 1.00 94.94 121 PHE A CA 1
ATOM 967 C C . PHE A 1 121 ? -5.337 6.679 5.828 1.00 94.94 121 PHE A C 1
ATOM 969 O O . PHE A 1 121 ? -6.551 6.608 6.023 1.00 94.94 121 PHE A O 1
ATOM 976 N N . SER A 1 122 ? -4.824 7.418 4.848 1.00 92.81 122 SER A N 1
ATOM 977 C CA . SER A 1 122 ? -5.642 8.229 3.942 1.00 92.81 122 SER A CA 1
ATOM 978 C C . SER A 1 122 ? -5.010 8.322 2.563 1.00 92.81 122 SER A C 1
ATOM 980 O O . SER A 1 122 ? -3.793 8.386 2.418 1.00 92.81 122 SER A O 1
ATOM 982 N N . PHE A 1 123 ? -5.856 8.356 1.537 1.00 91.06 123 PHE A N 1
ATOM 983 C CA . PHE A 1 123 ? -5.426 8.618 0.162 1.00 91.06 123 PHE A CA 1
ATOM 984 C C . PHE A 1 123 ? -5.268 10.114 -0.141 1.00 91.06 123 PHE A C 1
ATOM 986 O O . PHE A 1 123 ? -4.706 10.474 -1.169 1.00 91.06 123 PHE A O 1
ATOM 993 N N . GLY A 1 124 ? -5.764 10.989 0.738 1.00 85.50 124 GLY A N 1
ATOM 994 C CA . GLY A 1 124 ? -5.478 12.422 0.703 1.00 85.50 124 GLY A CA 1
ATOM 995 C C . GLY A 1 124 ? -4.392 12.777 1.711 1.00 85.50 124 GLY A C 1
ATOM 996 O O . GLY A 1 124 ? -4.254 12.089 2.715 1.00 85.50 124 GLY A O 1
ATOM 997 N N . LYS A 1 125 ? -3.669 13.878 1.491 1.00 82.12 125 LYS A N 1
ATOM 998 C CA . LYS A 1 125 ? -2.604 14.374 2.387 1.00 82.12 125 LYS A CA 1
ATOM 999 C C . LYS A 1 125 ? -3.131 15.089 3.649 1.00 82.12 125 LYS A C 1
ATOM 1001 O O . LYS A 1 125 ? -2.399 15.802 4.327 1.00 82.12 125 LYS A O 1
ATOM 1006 N N . GLU A 1 126 ? -4.421 14.974 3.937 1.00 82.50 126 GLU A N 1
ATOM 1007 C CA . GLU A 1 126 ? -5.047 15.675 5.057 1.00 82.50 126 GLU A CA 1
ATOM 1008 C C . GLU A 1 126 ? -4.615 15.053 6.390 1.00 82.50 126 GLU A C 1
ATOM 1010 O O . GLU A 1 126 ? -4.825 13.863 6.625 1.00 82.50 126 GLU A O 1
ATOM 1015 N N . ASP A 1 127 ? -4.015 15.876 7.254 1.00 82.31 127 ASP A N 1
ATOM 1016 C CA . ASP A 1 127 ? -3.620 15.495 8.610 1.00 82.31 127 ASP A CA 1
ATOM 1017 C C . ASP A 1 127 ? -4.869 15.115 9.439 1.00 82.31 127 ASP A C 1
ATOM 1019 O O . ASP A 1 127 ? -5.807 15.920 9.523 1.00 82.31 127 ASP A O 1
ATOM 1023 N N . PRO A 1 128 ? -4.914 13.920 10.066 1.00 87.81 128 PRO A N 1
ATOM 1024 C CA . PRO A 1 128 ? -6.030 13.505 10.922 1.00 87.81 128 PRO A CA 1
ATOM 1025 C C . PRO A 1 128 ? -6.213 14.360 12.189 1.00 87.81 128 PRO A C 1
ATOM 1027 O O . PRO A 1 128 ? -7.246 14.237 12.855 1.00 87.81 128 PRO A O 1
ATOM 1030 N N . GLY A 1 129 ? -5.258 15.233 12.528 1.00 86.12 129 GLY A N 1
ATOM 1031 C CA . GLY A 1 129 ? -5.366 16.235 13.581 1.00 86.12 129 GLY A CA 1
ATOM 1032 C C . GLY A 1 129 ? -4.350 16.060 14.712 1.00 86.12 129 GLY A C 1
ATOM 1033 O O . GLY A 1 129 ? -3.329 15.386 14.599 1.00 86.12 129 GLY A O 1
ATOM 1034 N N . LYS A 1 130 ? -4.624 16.712 15.850 1.00 80.94 130 LYS A N 1
ATOM 1035 C CA . LYS A 1 130 ? -3.658 16.842 16.954 1.00 80.94 130 LYS A CA 1
ATOM 1036 C C . LYS A 1 130 ? -3.156 15.485 17.458 1.00 80.94 130 LYS A C 1
ATOM 1038 O O . LYS A 1 130 ? -3.941 14.659 17.909 1.00 80.94 130 LYS A O 1
ATOM 1043 N N . GLY A 1 131 ? -1.833 15.336 17.487 1.00 87.94 131 GLY A N 1
ATOM 1044 C CA . GLY A 1 131 ? -1.145 14.188 18.081 1.00 87.94 131 GLY A CA 1
ATOM 1045 C C . GLY A 1 131 ? -0.772 13.088 17.090 1.00 87.94 131 GLY A C 1
ATOM 1046 O O . GLY A 1 131 ? -0.112 12.135 17.501 1.00 87.94 131 GLY A O 1
ATOM 1047 N N . PHE A 1 132 ? -1.158 13.212 15.821 1.00 93.31 132 PHE A N 1
ATOM 1048 C CA . PHE A 1 132 ? -0.673 12.347 14.755 1.00 93.31 132 PHE A CA 1
ATOM 1049 C C . PHE A 1 132 ? 0.582 12.931 14.108 1.00 93.31 132 PHE A C 1
ATOM 1051 O O . PHE A 1 132 ? 0.690 14.134 13.884 1.00 93.31 132 PHE A O 1
ATOM 1058 N N . THR A 1 133 ? 1.532 12.060 13.794 1.00 94.19 133 THR A N 1
ATOM 1059 C CA . THR A 1 133 ? 2.728 12.386 13.016 1.00 94.19 133 THR A CA 1
ATOM 1060 C C . THR A 1 133 ? 2.809 11.446 11.827 1.00 94.19 133 THR A C 1
ATOM 1062 O O . THR A 1 133 ? 2.606 10.240 11.983 1.00 94.19 133 THR A O 1
ATOM 1065 N N . GLU A 1 134 ? 3.087 11.987 10.644 1.00 93.69 134 GLU A N 1
ATOM 1066 C CA . GLU A 1 134 ? 3.349 11.176 9.454 1.00 93.69 134 GLU A CA 1
ATOM 1067 C C . GLU A 1 134 ? 4.598 10.310 9.697 1.00 93.69 134 GLU A C 1
ATOM 1069 O O . GLU A 1 134 ? 5.570 10.775 10.292 1.00 93.69 134 GLU A O 1
ATOM 1074 N N . VAL A 1 135 ? 4.546 9.030 9.320 1.00 91.94 135 VAL A N 1
ATOM 1075 C CA . VAL A 1 135 ? 5.685 8.109 9.491 1.00 91.94 135 VAL A CA 1
ATOM 1076 C C . VAL A 1 135 ? 6.728 8.326 8.392 1.00 91.94 135 VAL A C 1
ATOM 1078 O O . VAL A 1 135 ? 6.376 8.689 7.275 1.00 91.94 135 VAL A O 1
ATOM 1081 N N . ASP A 1 136 ? 8.001 8.042 8.672 1.00 90.38 136 ASP A N 1
ATOM 1082 C CA . ASP A 1 136 ? 9.124 8.406 7.784 1.00 90.38 136 ASP A CA 1
ATOM 1083 C C . ASP A 1 136 ? 9.054 7.812 6.366 1.00 90.38 136 ASP A C 1
ATOM 1085 O O . ASP A 1 136 ? 9.576 8.396 5.420 1.00 90.38 136 ASP A O 1
ATOM 1089 N N . PHE A 1 137 ? 8.419 6.648 6.206 1.00 87.50 137 PHE A N 1
ATOM 1090 C CA . PHE A 1 137 ? 8.243 5.988 4.907 1.00 87.50 137 PHE A CA 1
ATOM 1091 C C . PHE A 1 137 ? 6.928 6.370 4.200 1.00 87.50 137 PHE A C 1
ATOM 1093 O O . PHE A 1 137 ? 6.599 5.790 3.167 1.00 87.50 137 PHE A O 1
ATOM 1100 N N . SER A 1 138 ? 6.136 7.283 4.768 1.00 91.25 138 SER A N 1
ATOM 1101 C CA . SER A 1 138 ? 4.889 7.760 4.169 1.00 91.25 138 SER A CA 1
ATOM 1102 C C . SER A 1 138 ? 5.155 8.820 3.087 1.00 91.25 138 SER A C 1
ATOM 1104 O O . SER A 1 138 ? 6.026 9.674 3.263 1.00 91.25 138 SER A O 1
ATOM 1106 N N . PRO A 1 139 ? 4.376 8.829 1.990 1.00 93.56 139 PRO A N 1
ATOM 1107 C CA . PRO A 1 139 ? 3.341 7.853 1.653 1.00 93.56 139 PRO A CA 1
ATOM 1108 C C . PRO A 1 139 ? 3.936 6.544 1.125 1.00 93.56 139 PRO A C 1
ATOM 1110 O O . PRO A 1 139 ? 4.944 6.541 0.421 1.00 93.56 139 PRO A O 1
ATOM 1113 N N . ILE A 1 140 ? 3.229 5.442 1.373 1.00 93.50 140 ILE A N 1
ATOM 1114 C CA . ILE A 1 140 ? 3.413 4.224 0.578 1.00 93.50 140 ILE A CA 1
ATOM 1115 C C . ILE A 1 140 ? 2.522 4.319 -0.659 1.00 93.50 140 ILE A C 1
ATOM 1117 O O . ILE A 1 140 ? 1.444 4.902 -0.605 1.00 93.50 140 ILE A O 1
ATOM 1121 N N . TYR A 1 141 ? 2.925 3.745 -1.784 1.00 89.44 141 TYR A N 1
ATOM 1122 C CA . TYR A 1 141 ? 2.135 3.788 -3.011 1.00 89.44 141 TYR A CA 1
ATOM 1123 C C . TYR A 1 141 ? 1.501 2.423 -3.250 1.00 89.44 141 TYR A C 1
ATOM 1125 O O . TYR A 1 141 ? 2.170 1.390 -3.218 1.00 89.44 141 TYR A O 1
ATOM 1133 N N . VAL A 1 142 ? 0.189 2.424 -3.474 1.00 91.06 142 VAL A N 1
ATOM 1134 C CA . VAL A 1 142 ? -0.629 1.219 -3.655 1.00 91.06 142 VAL A CA 1
ATOM 1135 C C . VAL A 1 142 ? -1.476 1.331 -4.916 1.00 91.06 142 VAL A C 1
ATOM 1137 O O . VAL A 1 142 ? -1.607 2.397 -5.515 1.00 91.06 142 VAL A O 1
ATOM 1140 N N . LEU A 1 143 ? -2.076 0.225 -5.342 1.00 87.38 143 LEU A N 1
ATOM 1141 C CA . LEU A 1 143 ? -2.950 0.203 -6.508 1.00 87.38 143 LEU A CA 1
ATOM 1142 C C . LEU A 1 143 ? -4.413 0.334 -6.072 1.00 87.38 143 LEU A C 1
ATOM 1144 O O . LEU A 1 143 ? -4.875 -0.386 -5.193 1.00 87.38 143 LEU A O 1
ATOM 1148 N N . ILE A 1 144 ? -5.175 1.214 -6.716 1.00 86.06 144 ILE A N 1
ATOM 1149 C CA . ILE A 1 144 ? -6.627 1.351 -6.517 1.00 86.06 144 ILE A CA 1
ATOM 1150 C C . ILE A 1 144 ? -7.345 0.967 -7.804 1.00 86.06 144 ILE A C 1
ATOM 1152 O O . ILE A 1 144 ? -6.830 1.219 -8.894 1.00 86.06 144 ILE A O 1
ATOM 1156 N N . ASP A 1 145 ? -8.537 0.371 -7.680 1.00 79.56 145 ASP A N 1
ATOM 1157 C CA . ASP A 1 145 ? -9.384 -0.023 -8.812 1.00 79.56 145 ASP A CA 1
ATOM 1158 C C . ASP A 1 145 ? -9.403 1.070 -9.898 1.00 79.56 145 ASP A C 1
ATOM 1160 O O . ASP A 1 145 ? -9.841 2.191 -9.618 1.00 79.56 145 ASP A O 1
ATOM 1164 N N . PRO A 1 146 ? -8.941 0.783 -11.132 1.00 69.75 146 PRO A N 1
ATOM 1165 C CA . PRO A 1 146 ? -8.822 1.783 -12.193 1.00 69.75 146 PRO A CA 1
ATOM 1166 C C . PRO A 1 146 ? -10.174 2.388 -12.599 1.00 69.75 146 PRO A C 1
ATOM 1168 O O . PRO A 1 146 ? -10.210 3.439 -13.232 1.00 69.75 146 PRO A O 1
ATOM 1171 N N . ARG A 1 147 ? -11.296 1.755 -12.232 1.00 73.44 147 ARG A N 1
ATOM 1172 C CA . ARG A 1 147 ? -12.654 2.244 -12.502 1.00 73.44 147 ARG A CA 1
ATOM 1173 C C . ARG A 1 147 ? -13.070 3.393 -11.580 1.00 73.44 147 ARG A C 1
ATOM 1175 O O . ARG A 1 147 ? -14.036 4.084 -11.893 1.00 73.44 147 ARG A O 1
ATOM 1182 N N . ILE A 1 148 ? -12.364 3.615 -10.468 1.00 73.88 148 ILE A N 1
ATOM 1183 C CA . ILE A 1 148 ? -12.605 4.750 -9.564 1.00 73.88 148 ILE A CA 1
ATOM 1184 C C . ILE A 1 148 ? -12.032 6.010 -10.222 1.00 73.88 148 ILE A C 1
ATOM 1186 O O . ILE A 1 148 ? -10.815 6.157 -10.321 1.00 73.88 148 ILE A O 1
ATOM 1190 N N . LYS A 1 149 ? -12.890 6.900 -10.727 1.00 67.50 149 LYS A N 1
ATOM 1191 C CA . LYS A 1 149 ? -12.453 8.058 -11.529 1.00 67.50 149 LYS A CA 1
ATOM 1192 C C . LYS A 1 149 ? -11.731 9.130 -10.710 1.00 67.50 149 LYS A C 1
ATOM 1194 O O . LYS A 1 149 ? -10.771 9.699 -11.213 1.00 67.50 149 LYS A O 1
ATOM 1199 N N . ASP A 1 150 ? -12.123 9.313 -9.453 1.00 70.50 150 ASP A N 1
ATOM 1200 C CA . ASP A 1 150 ? -11.651 10.418 -8.603 1.00 70.50 150 ASP A CA 1
ATOM 1201 C C . ASP A 1 150 ? -10.470 10.039 -7.692 1.00 70.50 150 ASP A C 1
ATOM 1203 O O . ASP A 1 150 ? -10.131 10.770 -6.766 1.00 70.50 150 ASP A O 1
ATOM 1207 N N . ALA A 1 151 ? -9.840 8.883 -7.921 1.00 69.38 151 ALA A N 1
ATOM 1208 C CA . ALA A 1 151 ? -8.631 8.513 -7.190 1.00 69.38 151 ALA A CA 1
ATOM 1209 C C . ALA A 1 151 ? -7.437 9.328 -7.706 1.00 69.38 151 ALA A C 1
ATOM 1211 O O . ALA A 1 151 ? -7.153 9.302 -8.908 1.00 69.38 151 ALA A O 1
ATOM 1212 N N . ASP A 1 152 ? -6.721 9.996 -6.798 1.00 72.56 152 ASP A N 1
ATOM 1213 C CA . ASP A 1 152 ? -5.468 10.673 -7.125 1.00 72.56 152 ASP A CA 1
ATOM 1214 C C . ASP A 1 152 ? -4.421 9.622 -7.512 1.00 72.56 152 ASP A C 1
ATOM 1216 O O . ASP A 1 152 ? -4.051 8.748 -6.726 1.00 72.56 152 ASP A O 1
ATOM 1220 N N . ARG A 1 153 ? -4.008 9.623 -8.776 1.00 74.75 153 ARG A N 1
ATOM 1221 C CA . ARG A 1 153 ? -3.064 8.644 -9.316 1.00 74.75 153 ARG A CA 1
ATOM 1222 C C . ARG A 1 153 ? -1.850 9.378 -9.832 1.00 74.75 153 ARG A C 1
ATOM 1224 O O . ARG A 1 153 ? -1.970 10.339 -10.594 1.00 74.75 153 ARG A O 1
ATOM 1231 N N . ILE A 1 154 ? -0.677 8.842 -9.515 1.00 63.97 154 ILE A N 1
ATOM 1232 C CA . ILE A 1 154 ? 0.560 9.257 -10.159 1.00 63.97 154 ILE A CA 1
ATOM 1233 C C . ILE A 1 154 ? 0.386 9.050 -11.662 1.00 63.97 154 ILE A C 1
ATOM 1235 O O . ILE A 1 154 ? 0.096 7.944 -12.130 1.00 63.97 154 ILE A O 1
ATOM 1239 N N . LYS A 1 155 ? 0.517 10.135 -12.428 1.00 62.66 155 LYS A N 1
ATOM 1240 C CA . LYS A 1 155 ? 0.331 10.099 -13.879 1.00 62.66 155 LYS A CA 1
ATOM 1241 C C . LYS A 1 155 ? 1.284 9.077 -14.485 1.00 62.66 155 LYS A C 1
ATOM 1243 O O . LYS A 1 155 ? 2.489 9.114 -14.246 1.00 62.66 155 LYS A O 1
ATOM 1248 N N . GLY A 1 156 ? 0.727 8.159 -15.266 1.00 55.59 156 GLY A N 1
ATOM 1249 C CA . GLY A 1 156 ? 1.531 7.216 -16.023 1.00 55.59 156 GLY A CA 1
ATOM 1250 C C . GLY A 1 156 ? 2.252 7.880 -17.189 1.00 55.59 156 GLY A C 1
ATOM 1251 O O . GLY A 1 156 ? 1.917 8.994 -17.603 1.00 55.59 156 GLY A O 1
ATOM 1252 N N . PHE A 1 157 ? 3.225 7.171 -17.760 1.00 42.03 157 PHE A N 1
ATOM 1253 C CA . PHE A 1 157 ? 3.829 7.589 -19.020 1.00 42.03 157 PHE A CA 1
ATOM 1254 C C . PHE A 1 157 ? 2.760 7.621 -20.121 1.00 42.03 157 PHE A C 1
ATOM 1256 O O . PHE A 1 157 ? 2.018 6.657 -20.327 1.00 42.03 157 PHE A O 1
ATOM 1263 N N . LYS A 1 158 ? 2.676 8.740 -20.849 1.00 41.53 158 LYS A N 1
ATOM 1264 C CA . LYS A 1 158 ? 1.887 8.809 -22.082 1.00 41.53 158 LYS A CA 1
ATOM 1265 C C . LYS A 1 158 ? 2.597 7.957 -23.131 1.00 41.53 158 LYS A C 1
ATOM 1267 O O . LYS A 1 158 ? 3.765 8.199 -23.429 1.00 41.53 158 LYS A O 1
ATOM 1272 N N . GLY A 1 159 ? 1.909 6.955 -23.674 1.00 41.72 159 GLY A N 1
ATOM 1273 C CA . GLY A 1 159 ? 2.448 6.175 -24.788 1.00 41.72 159 GLY A CA 1
ATOM 1274 C C . GLY A 1 159 ? 2.681 7.057 -26.022 1.00 41.72 159 GLY A C 1
ATOM 1275 O O . GLY A 1 159 ? 2.140 8.161 -26.113 1.00 41.72 159 GLY A O 1
ATOM 1276 N N . ARG A 1 160 ? 3.445 6.555 -27.005 1.00 35.50 160 ARG A N 1
ATOM 1277 C CA . ARG A 1 160 ? 3.764 7.257 -28.272 1.00 35.50 160 ARG A CA 1
ATOM 1278 C C . ARG A 1 160 ? 2.545 7.792 -29.042 1.00 35.50 160 ARG A C 1
ATOM 1280 O O . ARG A 1 160 ? 2.711 8.669 -29.878 1.00 35.50 160 ARG A O 1
ATOM 1287 N N . GLU A 1 161 ? 1.337 7.313 -28.749 1.00 39.50 161 GLU A N 1
ATOM 1288 C CA . GLU A 1 161 ? 0.091 7.763 -29.387 1.00 39.50 161 GLU A CA 1
ATOM 1289 C C . GLU A 1 161 ? -0.684 8.846 -28.613 1.00 39.50 161 GLU A C 1
ATOM 1291 O O . GLU A 1 161 ? -1.829 9.135 -28.950 1.00 39.50 161 GLU A O 1
ATOM 1296 N N . GLY A 1 162 ? -0.138 9.424 -27.537 1.00 35.78 162 GLY A N 1
ATOM 1297 C CA . GLY A 1 162 ? -0.825 10.482 -26.778 1.00 35.78 162 GLY A CA 1
ATOM 1298 C C . GLY A 1 162 ? -2.072 10.024 -26.004 1.00 35.78 162 GLY A C 1
ATOM 1299 O O . GLY A 1 162 ? -2.689 10.831 -25.310 1.00 35.78 162 GLY A O 1
ATOM 1300 N N . LYS A 1 163 ? -2.418 8.733 -26.064 1.00 39.53 163 LYS A N 1
ATOM 1301 C CA . LYS A 1 163 ? -3.392 8.092 -25.176 1.00 39.53 163 LYS A CA 1
ATOM 1302 C C . LYS A 1 163 ? -2.735 7.894 -23.809 1.00 39.53 163 LYS A C 1
ATOM 1304 O O . LYS A 1 163 ? -1.595 7.423 -23.741 1.00 39.53 163 LYS A O 1
ATOM 1309 N N . GLU A 1 164 ? -3.428 8.274 -22.733 1.00 46.97 164 GLU A N 1
ATOM 1310 C CA . GLU A 1 164 ? -3.017 7.898 -21.376 1.00 46.97 164 GLU A CA 1
ATOM 1311 C C . GLU A 1 164 ? -2.755 6.392 -21.359 1.00 46.97 164 GLU A C 1
ATOM 1313 O O . GLU A 1 164 ? -3.588 5.603 -21.812 1.00 46.97 164 GLU A O 1
ATOM 1318 N N . GLY A 1 165 ? -1.535 6.026 -20.957 1.00 45.41 165 GLY A N 1
ATOM 1319 C CA . GLY A 1 165 ? -1.038 4.661 -21.032 1.00 45.41 165 GLY A CA 1
ATOM 1320 C C . GLY A 1 165 ? -2.013 3.688 -20.382 1.00 45.41 165 GLY A C 1
ATOM 1321 O O . GLY A 1 165 ? -2.656 4.005 -19.380 1.00 45.41 165 GLY A O 1
ATOM 1322 N N . GLN A 1 166 ? -2.134 2.508 -20.990 1.00 51.38 166 GLN A N 1
ATOM 1323 C CA . GLN A 1 166 ? -2.868 1.375 -20.437 1.00 51.38 166 GLN A CA 1
ATOM 1324 C C . GLN A 1 166 ? -2.545 1.259 -18.937 1.00 51.38 166 GLN A C 1
ATOM 1326 O O . GLN A 1 166 ? -1.374 1.188 -18.576 1.00 51.38 166 GLN A O 1
ATOM 1331 N N . GLY A 1 167 ? -3.566 1.318 -18.072 1.00 54.50 167 GLY A N 1
ATOM 1332 C CA . GLY A 1 167 ? -3.359 1.367 -16.620 1.00 54.50 167 GLY A CA 1
ATOM 1333 C C . GLY A 1 167 ? -2.480 0.224 -16.104 1.00 54.50 167 GLY A C 1
ATOM 1334 O O . GLY A 1 167 ? -2.465 -0.856 -16.689 1.00 54.50 167 GLY A O 1
ATOM 1335 N N . ALA A 1 168 ? -1.779 0.456 -14.989 1.00 56.62 168 ALA A N 1
ATOM 1336 C CA . ALA A 1 168 ? -0.824 -0.486 -14.386 1.00 56.62 168 ALA A CA 1
ATOM 1337 C C . ALA A 1 168 ? -1.326 -1.927 -14.224 1.00 56.62 168 ALA A C 1
ATOM 1339 O O . ALA A 1 168 ? -0.573 -2.903 -14.295 1.00 56.62 168 ALA A O 1
ATOM 1340 N N . PHE A 1 169 ? -2.625 -2.060 -14.007 1.00 64.88 169 PHE A N 1
ATOM 1341 C CA . PHE A 1 169 ? -3.319 -3.322 -13.885 1.00 64.88 169 PHE A CA 1
ATOM 1342 C C . PHE A 1 169 ? -4.741 -3.164 -14.432 1.00 64.88 169 PHE A C 1
ATOM 1344 O O . PHE A 1 169 ? -5.259 -2.054 -14.579 1.00 64.88 169 PHE A O 1
ATOM 1351 N N . GLU A 1 170 ? -5.384 -4.280 -14.750 1.00 69.00 170 GLU A N 1
ATOM 1352 C CA . GLU A 1 170 ? -6.827 -4.347 -14.953 1.00 69.00 170 GLU A CA 1
ATOM 1353 C C . GLU A 1 170 ? -7.482 -5.250 -13.932 1.00 69.00 170 GLU A C 1
ATOM 1355 O O . GLU A 1 170 ? -6.853 -6.112 -13.326 1.00 69.00 170 GLU A O 1
ATOM 1360 N N . ILE A 1 171 ? -8.789 -5.074 -13.789 1.00 70.00 171 ILE A N 1
ATOM 1361 C CA . ILE A 1 171 ? -9.633 -6.038 -13.106 1.00 70.00 171 ILE A CA 1
ATOM 1362 C C . ILE A 1 171 ? -10.369 -6.833 -14.181 1.00 70.00 171 ILE A C 1
ATOM 1364 O O . ILE A 1 171 ? -11.366 -6.367 -14.734 1.00 70.00 171 ILE A O 1
ATOM 1368 N N . LYS A 1 172 ? -9.879 -8.038 -14.476 1.00 70.94 172 LYS A N 1
ATOM 1369 C CA . LYS A 1 172 ? -10.501 -8.970 -15.422 1.00 70.94 172 LYS A CA 1
ATOM 1370 C C . LYS A 1 172 ? -11.233 -10.054 -14.641 1.00 70.94 172 LYS A C 1
ATOM 1372 O O . LYS A 1 172 ? -10.643 -10.715 -13.792 1.00 70.94 172 LYS A O 1
ATOM 1377 N N . ASN A 1 173 ? -12.532 -10.223 -14.885 1.00 69.19 173 ASN A N 1
ATOM 1378 C CA . ASN A 1 173 ? -13.383 -11.187 -14.167 1.00 69.19 173 ASN A CA 1
ATOM 1379 C C . ASN A 1 173 ? -13.341 -11.040 -12.626 1.00 69.19 173 ASN A C 1
ATOM 1381 O O . ASN A 1 173 ? -13.390 -12.032 -11.909 1.00 69.19 173 ASN A O 1
ATOM 1385 N N . ASN A 1 174 ? -13.246 -9.809 -12.105 1.00 66.00 174 ASN A N 1
ATOM 1386 C CA . ASN A 1 174 ? -13.054 -9.497 -10.673 1.00 66.00 174 ASN A CA 1
ATOM 1387 C C . ASN A 1 174 ? -11.700 -9.923 -10.075 1.00 66.00 174 ASN A C 1
ATOM 1389 O O . ASN A 1 174 ? -11.546 -9.934 -8.853 1.00 66.00 174 ASN A O 1
ATOM 1393 N N . TYR A 1 175 ? -10.710 -10.227 -10.915 1.00 67.12 175 TYR A N 1
ATOM 1394 C CA . TYR A 1 175 ? -9.339 -10.473 -10.487 1.00 67.12 175 TYR A CA 1
ATOM 1395 C C . TYR A 1 175 ? -8.435 -9.320 -10.914 1.00 67.12 175 TYR A C 1
ATOM 1397 O O . TYR A 1 175 ? -8.457 -8.961 -12.094 1.00 67.12 175 TYR A O 1
ATOM 1405 N N . PRO A 1 176 ? -7.623 -8.764 -9.999 1.00 68.38 176 PRO A N 1
ATOM 1406 C CA . PRO A 1 176 ? -6.559 -7.859 -10.393 1.00 68.38 176 PRO A CA 1
ATOM 1407 C C . PRO A 1 176 ? -5.522 -8.645 -11.205 1.00 68.38 176 PRO A C 1
ATOM 1409 O O . PRO A 1 176 ? -5.053 -9.701 -10.779 1.00 68.38 176 PRO A O 1
ATOM 1412 N N . GLN A 1 177 ? -5.200 -8.146 -12.391 1.00 68.19 177 GLN A N 1
ATOM 1413 C CA . GLN A 1 177 ? -4.167 -8.665 -13.277 1.00 68.19 177 GLN A CA 1
ATOM 1414 C C . GLN A 1 177 ? -3.238 -7.516 -13.635 1.00 68.19 177 GLN A C 1
ATOM 1416 O O . GLN A 1 177 ? -3.690 -6.502 -14.172 1.00 68.19 177 GLN A O 1
ATOM 1421 N N . PHE A 1 178 ? -1.947 -7.661 -13.341 1.00 64.75 178 PHE A N 1
ATOM 1422 C C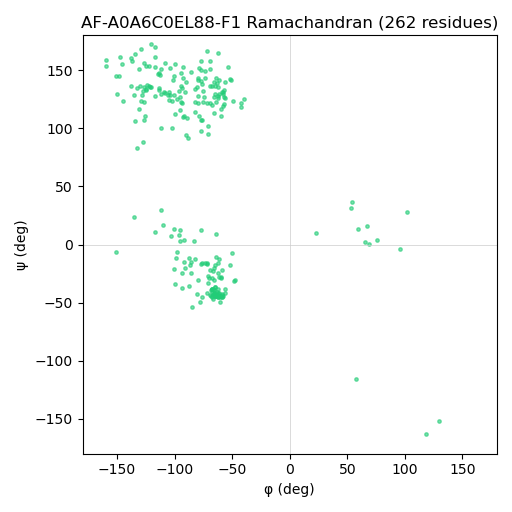A . PHE A 1 178 ? -0.955 -6.703 -13.813 1.00 64.75 178 PHE A CA 1
ATOM 1423 C C . PHE A 1 178 ? -1.002 -6.635 -15.339 1.00 64.75 178 PHE A C 1
ATOM 1425 O O . PHE A 1 178 ? -0.981 -7.664 -16.012 1.00 64.75 178 PHE A O 1
ATOM 1432 N N . LYS A 1 179 ? -1.051 -5.416 -15.886 1.00 57.50 179 LYS A N 1
ATOM 1433 C CA . LYS A 1 179 ? -0.837 -5.203 -17.325 1.00 57.50 179 LYS A CA 1
ATOM 1434 C C . LYS A 1 179 ? 0.637 -5.068 -17.662 1.00 57.50 179 LYS A C 1
ATOM 1436 O O . LYS A 1 179 ? 1.013 -5.161 -18.825 1.00 57.50 179 LYS A O 1
ATOM 1441 N N . PHE A 1 180 ? 1.473 -4.843 -16.655 1.00 50.53 180 PHE A N 1
ATOM 1442 C CA . PHE A 1 180 ? 2.906 -4.775 -16.841 1.00 50.53 180 PHE A CA 1
ATOM 1443 C C . PHE A 1 180 ? 3.491 -6.178 -16.994 1.00 50.53 180 PHE A C 1
ATOM 1445 O O . PHE A 1 180 ? 3.666 -6.902 -16.016 1.00 50.53 180 PHE A O 1
ATOM 1452 N N . SER A 1 181 ? 3.887 -6.541 -18.209 1.00 37.59 181 SER A N 1
ATOM 1453 C CA . SER A 1 181 ? 4.977 -7.497 -18.378 1.00 37.59 181 SER A CA 1
ATOM 1454 C C . SER A 1 181 ? 6.280 -6.790 -17.977 1.00 37.59 181 SER A C 1
ATOM 1456 O O . SER A 1 181 ? 6.783 -5.961 -18.732 1.00 37.59 181 SER A O 1
ATOM 1458 N N . GLY A 1 182 ? 6.800 -7.064 -16.776 1.00 41.66 182 GLY A N 1
ATOM 1459 C CA . GLY A 1 182 ? 8.162 -6.657 -16.395 1.00 41.66 182 GLY A CA 1
ATOM 1460 C C . GLY A 1 182 ? 8.311 -5.428 -15.490 1.00 41.66 182 GLY A C 1
ATOM 1461 O O . GLY A 1 182 ? 9.354 -4.781 -15.540 1.00 41.66 182 GLY A O 1
ATOM 1462 N N . TYR A 1 183 ? 7.336 -5.103 -14.632 1.00 36.44 183 TYR A N 1
ATOM 1463 C CA . TYR A 1 183 ? 7.556 -4.061 -13.621 1.00 36.44 183 TYR A CA 1
ATOM 1464 C C . TYR A 1 183 ? 8.520 -4.563 -12.534 1.00 36.44 183 TYR A C 1
ATOM 1466 O O . TYR A 1 183 ? 8.130 -5.222 -11.571 1.00 36.44 183 TYR A O 1
ATOM 1474 N N . GLN A 1 184 ? 9.799 -4.247 -12.706 1.00 38.72 184 GLN A N 1
ATOM 1475 C CA . GLN A 1 184 ? 10.835 -4.423 -11.701 1.00 38.72 184 GLN A CA 1
ATOM 1476 C C . GLN A 1 184 ? 11.655 -3.126 -11.611 1.00 38.72 184 GLN A C 1
ATOM 1478 O O . GLN A 1 184 ? 12.665 -2.982 -12.291 1.00 38.72 184 GLN A O 1
ATOM 1483 N N . GLY A 1 185 ? 11.136 -2.163 -10.832 1.00 40.16 185 GLY A N 1
ATOM 1484 C CA . GLY A 1 185 ? 11.659 -0.877 -10.304 1.00 40.16 185 GLY A CA 1
ATOM 1485 C C . GLY A 1 185 ? 12.817 -0.080 -10.928 1.00 40.16 185 GLY A C 1
ATOM 1486 O O . GLY A 1 185 ? 13.238 0.884 -10.308 1.00 40.16 185 GLY A O 1
ATOM 1487 N N . ARG A 1 186 ? 13.318 -0.404 -12.120 1.00 37.88 186 ARG A N 1
ATOM 1488 C CA . ARG A 1 186 ? 14.082 0.456 -13.055 1.00 37.88 186 ARG A CA 1
ATOM 1489 C C . ARG A 1 186 ? 13.883 0.028 -14.519 1.00 37.88 186 ARG A C 1
ATOM 1491 O O . ARG A 1 186 ? 14.314 0.727 -15.428 1.00 37.88 186 ARG A O 1
ATOM 1498 N N . CYS A 1 187 ? 13.201 -1.093 -14.752 1.00 45.19 187 CYS A N 1
ATOM 1499 C CA . CYS A 1 187 ? 12.733 -1.543 -16.056 1.00 45.19 187 CYS A CA 1
ATOM 1500 C C . CYS A 1 187 ? 11.332 -0.941 -16.297 1.00 45.19 187 CYS A C 1
ATOM 1502 O O . CYS A 1 187 ? 10.324 -1.477 -15.838 1.00 45.19 187 CYS A O 1
ATOM 1504 N N . ILE A 1 188 ? 11.272 0.237 -16.928 1.00 39.97 188 ILE A N 1
ATOM 1505 C CA . ILE A 1 188 ? 10.006 0.898 -17.295 1.00 39.97 188 ILE A CA 1
ATOM 1506 C C . ILE A 1 188 ? 9.288 0.036 -18.355 1.00 39.97 188 ILE A C 1
ATOM 1508 O O . ILE A 1 188 ? 9.958 -0.481 -19.252 1.00 39.97 188 ILE A O 1
ATOM 1512 N N . PRO A 1 189 ? 7.952 -0.121 -18.296 1.00 37.44 189 PRO A N 1
ATOM 1513 C CA . PRO A 1 189 ? 7.191 -0.831 -19.322 1.00 37.44 189 PRO A CA 1
ATOM 1514 C C . PRO A 1 189 ? 7.347 -0.173 -20.706 1.00 37.44 189 PRO A C 1
ATOM 1516 O O . PRO A 1 189 ? 6.910 0.955 -20.925 1.00 37.44 189 PRO A O 1
ATOM 1519 N N . ASP A 1 190 ? 7.936 -0.914 -21.645 1.00 37.00 190 ASP A N 1
ATOM 1520 C CA . ASP A 1 190 ? 7.868 -0.694 -23.096 1.00 37.00 190 ASP A CA 1
ATOM 1521 C C . ASP A 1 190 ? 7.072 -1.869 -23.701 1.00 37.00 190 ASP A C 1
ATOM 1523 O O . ASP A 1 190 ? 7.205 -2.992 -23.206 1.00 37.00 190 ASP A O 1
ATOM 1527 N N . PRO A 1 191 ? 6.273 -1.687 -24.767 1.00 37.06 191 PRO A N 1
ATOM 1528 C CA . PRO A 1 191 ? 5.694 -2.782 -25.558 1.00 37.06 191 PRO A CA 1
ATOM 1529 C C . PRO A 1 191 ? 6.671 -3.881 -26.035 1.00 37.06 191 PRO A C 1
ATOM 1531 O O . PRO A 1 191 ? 6.204 -4.901 -26.533 1.00 37.06 191 PRO A O 1
ATOM 1534 N N . ASN A 1 192 ? 7.990 -3.725 -25.851 1.00 40.94 192 ASN A N 1
ATOM 1535 C CA . ASN A 1 192 ? 9.024 -4.745 -26.093 1.00 40.94 192 ASN A CA 1
ATOM 1536 C C . ASN A 1 192 ? 9.701 -5.252 -24.795 1.00 40.94 192 ASN A C 1
ATOM 1538 O O . ASN A 1 192 ? 10.889 -5.572 -24.801 1.00 40.94 192 ASN A O 1
ATOM 1542 N N . GLY A 1 193 ? 8.983 -5.245 -23.667 1.00 44.47 193 GLY A N 1
ATOM 1543 C CA . GLY A 1 193 ? 9.525 -5.433 -22.317 1.00 44.47 193 GLY A CA 1
ATOM 1544 C C . GLY A 1 193 ? 10.428 -6.659 -22.106 1.00 44.47 193 GLY A C 1
ATOM 1545 O O . GLY A 1 193 ? 10.187 -7.751 -22.614 1.00 44.47 193 GLY A O 1
ATOM 1546 N N . MET A 1 194 ? 11.471 -6.449 -21.303 1.00 44.62 194 MET A N 1
ATOM 1547 C CA . MET A 1 194 ? 12.462 -7.441 -20.882 1.00 44.62 194 MET A CA 1
ATOM 1548 C C . MET A 1 194 ? 11.884 -8.419 -19.840 1.00 44.62 194 MET A C 1
ATOM 1550 O O . MET A 1 194 ? 11.020 -8.049 -19.043 1.00 44.62 194 MET A O 1
ATOM 1554 N N . SER A 1 195 ? 12.364 -9.669 -19.824 1.00 46.12 195 SER A N 1
ATOM 1555 C CA . SER A 1 195 ? 11.899 -10.675 -18.862 1.00 46.12 195 SER A CA 1
ATOM 1556 C C . SER A 1 195 ? 12.353 -10.368 -17.424 1.00 46.12 195 SER A C 1
ATOM 1558 O O . SER A 1 195 ? 13.350 -9.681 -17.192 1.00 46.12 195 SER A O 1
ATOM 1560 N N . VAL A 1 196 ? 11.642 -10.921 -16.435 1.00 42.34 196 VAL A N 1
ATOM 1561 C CA . VAL A 1 196 ? 11.975 -10.797 -15.000 1.00 42.34 196 VAL A CA 1
ATOM 1562 C C . VAL A 1 196 ? 13.401 -11.282 -14.698 1.00 42.34 196 VAL A C 1
ATOM 1564 O O . VAL A 1 196 ? 14.116 -10.662 -13.908 1.00 42.34 196 VAL A O 1
ATOM 1567 N N . GLY A 1 197 ? 13.839 -12.363 -15.353 1.00 43.66 197 GLY A N 1
ATOM 1568 C CA . GLY A 1 197 ? 15.189 -12.907 -15.184 1.00 43.66 197 GLY A CA 1
ATOM 1569 C C . GLY A 1 197 ? 16.266 -11.945 -15.681 1.00 43.66 197 GLY A C 1
ATOM 1570 O O . GLY A 1 197 ? 17.236 -11.679 -14.972 1.00 43.66 197 GLY A O 1
ATOM 1571 N N . ASP A 1 198 ? 16.054 -11.349 -16.851 1.00 49.97 198 ASP A N 1
ATOM 1572 C CA . ASP A 1 198 ? 16.997 -10.400 -17.445 1.00 49.97 198 ASP A CA 1
ATOM 1573 C C . ASP A 1 198 ? 17.092 -9.101 -16.625 1.00 49.97 198 ASP A C 1
ATOM 1575 O O . ASP A 1 198 ? 18.191 -8.584 -16.407 1.00 49.97 198 ASP A O 1
ATOM 1579 N N . CYS A 1 199 ? 15.964 -8.611 -16.090 1.00 51.16 199 CYS A N 1
ATOM 1580 C CA . CYS A 1 199 ? 15.946 -7.426 -15.226 1.00 51.16 199 CYS A CA 1
ATOM 1581 C C . CYS A 1 199 ? 16.661 -7.697 -13.881 1.00 51.16 199 CYS A C 1
ATOM 1583 O O . CYS A 1 199 ? 17.438 -6.863 -13.412 1.00 51.16 199 CYS A O 1
ATOM 1585 N N . THR A 1 200 ? 16.509 -8.899 -13.309 1.00 48.09 200 THR A N 1
ATOM 1586 C CA . THR A 1 200 ? 17.212 -9.315 -12.077 1.00 48.09 200 THR A CA 1
ATOM 1587 C C . THR A 1 200 ? 18.735 -9.366 -12.278 1.00 48.09 200 THR A C 1
ATOM 1589 O O . THR A 1 200 ? 19.496 -8.894 -11.430 1.00 48.09 200 THR A O 1
ATOM 1592 N N . VAL A 1 201 ? 19.201 -9.872 -13.426 1.00 54.31 201 VAL A N 1
ATOM 1593 C CA . VAL A 1 201 ? 20.634 -9.917 -13.783 1.00 54.31 201 VAL A CA 1
ATOM 1594 C C . VAL A 1 201 ? 21.214 -8.510 -13.971 1.00 54.31 201 VAL A C 1
ATOM 1596 O O . VAL A 1 201 ? 22.326 -8.229 -13.514 1.00 54.31 201 VAL A O 1
ATOM 1599 N N . LEU A 1 202 ? 20.472 -7.607 -14.618 1.00 53.75 202 LEU A N 1
ATOM 1600 C CA . LEU A 1 202 ? 20.865 -6.206 -14.810 1.00 53.75 202 LEU A CA 1
ATOM 1601 C C . LEU A 1 202 ? 20.941 -5.435 -13.490 1.00 53.75 202 LEU A C 1
ATOM 1603 O O . LEU A 1 202 ? 21.902 -4.700 -13.257 1.00 53.75 202 LEU A O 1
ATOM 1607 N N . TYR A 1 203 ? 19.969 -5.636 -12.604 1.00 48.59 203 TYR A N 1
ATOM 1608 C CA . TYR A 1 203 ? 19.966 -5.027 -11.278 1.00 48.59 203 TYR A CA 1
ATOM 1609 C C . TYR A 1 203 ? 21.146 -5.516 -10.427 1.00 48.59 203 TYR A C 1
ATOM 1611 O O . TYR A 1 203 ? 21.868 -4.699 -9.852 1.00 48.59 203 TYR A O 1
ATOM 1619 N N . GLY A 1 204 ? 21.421 -6.826 -10.439 1.00 48.38 204 GLY A N 1
ATOM 1620 C CA . GLY A 1 204 ? 22.602 -7.401 -9.792 1.00 48.38 204 GLY A CA 1
ATOM 1621 C C . GLY A 1 204 ? 23.911 -6.784 -10.297 1.00 48.38 204 GLY A C 1
ATOM 1622 O O . GLY A 1 204 ? 24.775 -6.431 -9.499 1.00 48.38 204 GLY A O 1
ATOM 1623 N N . LYS A 1 205 ? 24.040 -6.553 -11.611 1.00 50.41 205 LYS A N 1
ATOM 1624 C CA . LYS A 1 205 ? 25.203 -5.857 -12.188 1.00 50.41 205 LYS A CA 1
ATOM 1625 C C . LYS A 1 205 ? 25.301 -4.395 -11.735 1.00 50.41 205 LYS A C 1
ATOM 1627 O O . LYS A 1 205 ? 26.384 -3.954 -11.371 1.00 50.41 205 LYS A O 1
ATOM 1632 N N . ASN A 1 206 ? 24.201 -3.646 -11.701 1.00 44.69 206 ASN A N 1
ATOM 1633 C CA . ASN A 1 206 ? 24.219 -2.226 -11.321 1.00 44.69 206 ASN A CA 1
ATOM 1634 C C . ASN A 1 206 ? 24.506 -1.986 -9.829 1.00 44.69 206 ASN A C 1
ATOM 1636 O O . ASN A 1 206 ? 25.087 -0.961 -9.478 1.00 44.69 206 ASN A O 1
ATOM 1640 N N . ILE A 1 207 ? 24.142 -2.924 -8.948 1.00 44.69 207 ILE A N 1
ATOM 1641 C CA . ILE A 1 207 ? 24.540 -2.879 -7.531 1.00 44.69 207 ILE A CA 1
ATOM 1642 C C . ILE A 1 207 ? 26.051 -3.083 -7.382 1.00 44.69 207 ILE A C 1
ATOM 1644 O O . ILE A 1 207 ? 26.688 -2.401 -6.580 1.00 44.69 207 ILE A O 1
ATOM 1648 N N . LEU A 1 208 ? 26.624 -4.004 -8.161 1.00 40.75 208 LEU A N 1
ATOM 1649 C CA . LEU A 1 208 ? 28.039 -4.369 -8.079 1.00 40.75 208 LEU A CA 1
ATOM 1650 C C . LEU A 1 208 ? 28.977 -3.337 -8.728 1.00 40.75 208 LEU A C 1
ATOM 1652 O O . LEU A 1 208 ? 30.169 -3.337 -8.429 1.00 40.75 208 LEU A O 1
ATOM 1656 N N . PHE A 1 209 ? 28.461 -2.436 -9.571 1.00 47.62 209 PHE A N 1
ATOM 1657 C CA . PHE A 1 209 ? 29.258 -1.435 -10.290 1.00 47.62 209 PHE A CA 1
ATOM 1658 C C . PHE A 1 209 ? 28.697 -0.011 -10.088 1.00 47.62 209 PHE A C 1
ATOM 1660 O O . PHE A 1 209 ? 27.897 0.472 -10.896 1.00 47.62 209 PHE A O 1
ATOM 1667 N N . PRO A 1 210 ? 29.128 0.699 -9.022 1.00 44.59 210 PRO A N 1
ATOM 1668 C CA . PRO A 1 210 ? 28.598 2.008 -8.627 1.00 44.59 210 PRO A CA 1
ATOM 1669 C C . PRO A 1 210 ? 28.709 3.103 -9.694 1.00 44.59 210 PRO A C 1
ATOM 1671 O O . PRO A 1 210 ? 27.933 4.058 -9.659 1.00 44.59 210 PRO A O 1
ATOM 1674 N N . GLN A 1 211 ? 29.627 2.965 -10.659 1.00 44.16 211 GLN A N 1
ATOM 1675 C CA . GLN A 1 211 ? 29.788 3.912 -11.768 1.00 44.16 211 GLN A CA 1
ATOM 1676 C C . GLN A 1 211 ? 28.550 4.040 -12.681 1.00 44.16 211 GLN A C 1
ATOM 1678 O O . GLN A 1 211 ? 28.471 4.985 -13.460 1.00 44.16 211 GLN A O 1
ATOM 1683 N N . TYR A 1 212 ? 27.565 3.142 -12.564 1.00 45.28 212 TYR A N 1
ATOM 1684 C CA . TYR A 1 212 ? 26.325 3.165 -13.351 1.00 45.28 212 TYR A CA 1
ATOM 1685 C C . TYR A 1 212 ? 25.098 3.689 -12.576 1.00 45.28 212 TYR A C 1
ATOM 1687 O O . TYR A 1 212 ? 23.986 3.654 -13.098 1.00 45.28 212 TYR A O 1
ATOM 1695 N N . ARG A 1 213 ? 25.259 4.210 -11.344 1.00 43.50 213 ARG A N 1
ATOM 1696 C CA . ARG A 1 213 ? 24.136 4.669 -10.490 1.00 43.50 213 ARG A CA 1
ATOM 1697 C C . ARG A 1 213 ? 23.291 5.811 -11.068 1.00 43.50 213 ARG A C 1
ATOM 1699 O O . ARG A 1 213 ? 22.113 5.876 -10.727 1.00 43.50 213 ARG A O 1
ATOM 1706 N N . ASN A 1 214 ? 23.870 6.667 -11.916 1.00 40.19 214 ASN A N 1
ATOM 1707 C CA . ASN A 1 214 ? 23.270 7.942 -12.343 1.00 40.19 214 ASN A CA 1
ATOM 1708 C C . ASN A 1 214 ? 22.981 8.037 -13.852 1.00 40.19 214 ASN A C 1
ATOM 1710 O O . ASN A 1 214 ? 22.706 9.123 -14.354 1.00 40.19 214 ASN A O 1
ATOM 1714 N N . GLN A 1 215 ? 23.070 6.936 -14.598 1.00 38.69 215 GLN A N 1
ATOM 1715 C CA . GLN A 1 215 ? 22.686 6.923 -16.009 1.00 38.69 215 GLN A CA 1
ATOM 1716 C C . GLN A 1 215 ? 21.284 6.329 -16.120 1.00 38.69 215 GLN A C 1
ATOM 1718 O O . GLN A 1 215 ? 21.110 5.147 -15.837 1.00 38.69 215 GLN A O 1
ATOM 1723 N N . GLU A 1 216 ? 20.288 7.136 -16.502 1.00 36.59 216 GLU A N 1
ATOM 1724 C CA . GLU A 1 216 ? 18.963 6.625 -16.868 1.00 36.59 216 GLU A CA 1
ATOM 1725 C C . GLU A 1 216 ? 19.119 5.664 -18.054 1.00 36.59 216 GLU A C 1
ATOM 1727 O O . GLU A 1 216 ? 19.452 6.097 -19.166 1.00 36.59 216 GLU A O 1
ATOM 1732 N N . PRO A 1 217 ? 18.909 4.351 -17.865 1.00 40.97 217 PRO A N 1
ATOM 1733 C CA . PRO A 1 217 ? 19.080 3.410 -18.941 1.00 40.97 217 PRO A CA 1
ATOM 1734 C C . PRO A 1 217 ? 17.731 3.302 -19.637 1.00 40.97 217 PRO A C 1
ATOM 1736 O O . PRO A 1 217 ? 16.888 2.483 -19.278 1.00 40.97 217 PRO A O 1
ATOM 1739 N N . THR A 1 218 ? 17.519 4.085 -20.691 1.00 43.41 218 THR A N 1
ATOM 1740 C CA . THR A 1 218 ? 16.673 3.527 -21.743 1.00 43.41 218 THR A CA 1
ATOM 1741 C C . THR A 1 218 ? 17.439 2.323 -22.285 1.00 43.41 218 THR A C 1
ATOM 1743 O O . THR A 1 218 ? 18.596 2.440 -22.689 1.00 43.41 218 THR A O 1
ATOM 1746 N N . LEU A 1 219 ? 16.824 1.138 -22.242 1.00 42.62 219 LEU A N 1
ATOM 1747 C CA . LEU A 1 219 ? 17.398 -0.112 -22.758 1.00 42.62 219 LEU A CA 1
ATOM 1748 C C . LEU A 1 219 ? 17.978 0.075 -24.173 1.00 42.62 219 LEU A C 1
ATOM 1750 O O . LEU A 1 219 ? 18.989 -0.523 -24.524 1.00 42.62 219 LEU A O 1
ATOM 1754 N N . ARG A 1 220 ? 17.382 0.994 -24.940 1.00 41.75 220 ARG A N 1
ATOM 1755 C CA . ARG A 1 220 ? 17.855 1.460 -26.241 1.00 41.75 220 ARG A CA 1
ATOM 1756 C C . ARG A 1 220 ? 19.244 2.109 -26.196 1.00 41.75 220 ARG A C 1
ATOM 1758 O O . ARG A 1 220 ? 20.101 1.672 -26.946 1.00 41.75 220 ARG A O 1
ATOM 1765 N N . ASN A 1 221 ? 19.509 3.049 -25.285 1.00 44.56 221 ASN A N 1
ATOM 1766 C CA . ASN A 1 221 ? 20.838 3.660 -25.134 1.00 44.56 221 ASN A CA 1
ATOM 1767 C C . ASN A 1 221 ? 21.898 2.649 -24.675 1.00 44.56 221 ASN A C 1
ATOM 1769 O O . ASN A 1 221 ? 23.040 2.722 -25.115 1.00 44.56 221 ASN A O 1
ATOM 1773 N N . TYR A 1 222 ? 21.531 1.698 -23.811 1.00 45.22 222 TYR A N 1
ATOM 1774 C CA . TYR A 1 222 ? 22.445 0.643 -23.363 1.00 45.22 222 TYR A CA 1
ATOM 1775 C C . TYR A 1 222 ? 22.783 -0.340 -24.493 1.00 45.22 222 TYR A C 1
ATOM 1777 O O . TYR A 1 222 ? 23.949 -0.680 -24.677 1.00 45.22 222 TYR A O 1
ATOM 1785 N N . ILE A 1 223 ? 21.786 -0.756 -25.283 1.00 48.34 223 ILE A N 1
ATOM 1786 C CA . ILE A 1 223 ? 21.981 -1.616 -26.459 1.00 48.34 223 ILE A CA 1
ATOM 1787 C C . ILE A 1 223 ? 22.760 -0.873 -27.548 1.00 48.34 223 ILE A C 1
ATOM 1789 O O . ILE A 1 223 ? 23.713 -1.441 -28.071 1.00 48.34 223 ILE A O 1
ATOM 1793 N N . ASP A 1 224 ? 22.446 0.394 -27.831 1.00 50.16 224 ASP A N 1
ATOM 1794 C CA . ASP A 1 224 ? 23.201 1.214 -28.785 1.00 50.16 224 ASP A CA 1
ATOM 1795 C C . ASP A 1 224 ? 24.660 1.381 -28.327 1.00 50.16 224 ASP A C 1
ATOM 1797 O O . ASP A 1 224 ? 25.581 1.206 -29.118 1.00 50.16 224 ASP A O 1
ATOM 1801 N N . GLN A 1 225 ? 24.921 1.604 -27.036 1.00 50.91 225 GLN A N 1
ATOM 1802 C CA . GLN A 1 225 ? 26.292 1.685 -26.517 1.00 50.91 225 GLN A CA 1
ATOM 1803 C C . GLN A 1 225 ? 27.037 0.343 -26.482 1.00 50.91 225 GLN A C 1
ATOM 1805 O O . GLN A 1 225 ? 28.264 0.343 -26.550 1.00 50.91 225 GLN A O 1
ATOM 1810 N N . LEU A 1 226 ? 26.353 -0.796 -26.365 1.00 48.97 226 LEU A N 1
ATOM 1811 C CA . LEU A 1 226 ? 26.998 -2.116 -26.358 1.00 48.97 226 LEU A CA 1
ATOM 1812 C C . LEU A 1 226 ? 27.195 -2.701 -27.756 1.00 48.97 226 LEU A C 1
ATOM 1814 O O . LEU A 1 226 ? 28.209 -3.359 -27.995 1.00 48.97 226 LEU A O 1
ATOM 1818 N N . TYR A 1 227 ? 26.251 -2.465 -28.667 1.00 48.69 227 TYR A N 1
ATOM 1819 C CA . TYR A 1 227 ? 26.258 -3.036 -30.012 1.00 48.69 227 TYR A CA 1
ATOM 1820 C C . TYR A 1 227 ? 26.782 -2.064 -31.077 1.00 48.69 227 TYR A C 1
ATOM 1822 O O . TYR A 1 227 ? 27.516 -2.520 -31.953 1.00 48.69 227 TYR A O 1
ATOM 1830 N N . ASN A 1 228 ? 26.552 -0.745 -30.979 1.00 48.81 228 ASN A N 1
ATOM 1831 C CA . ASN A 1 228 ? 27.150 0.205 -31.936 1.00 48.81 228 ASN A CA 1
ATOM 1832 C C . ASN A 1 228 ? 28.609 0.516 -31.598 1.00 48.81 228 ASN A C 1
ATOM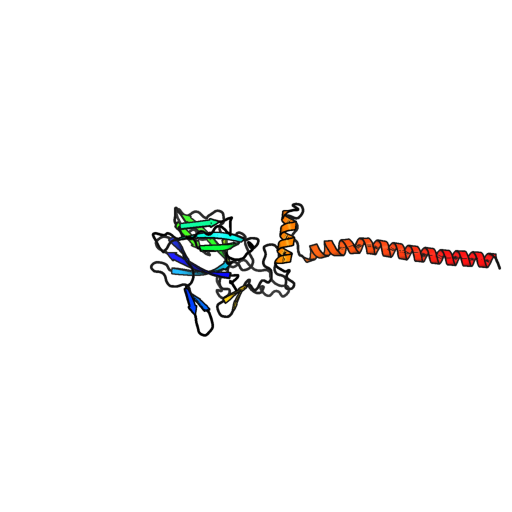 1834 O O . ASN A 1 228 ? 29.429 0.643 -32.502 1.00 48.81 228 ASN A O 1
ATOM 1838 N N . LYS A 1 229 ? 28.998 0.490 -30.317 1.00 46.34 229 LYS A N 1
ATOM 1839 C CA . LYS A 1 229 ? 30.399 0.727 -29.926 1.00 46.34 229 LYS A CA 1
ATOM 1840 C C . LYS A 1 229 ? 31.344 -0.429 -30.282 1.00 46.34 229 LYS A C 1
ATOM 1842 O O . LYS A 1 229 ? 32.551 -0.246 -30.308 1.00 46.34 229 LYS A O 1
ATOM 1847 N N . ARG A 1 230 ? 30.812 -1.622 -30.582 1.00 44.47 230 ARG A N 1
ATOM 1848 C CA . ARG A 1 230 ? 31.599 -2.767 -31.085 1.00 44.47 230 ARG A CA 1
ATOM 1849 C C . ARG A 1 230 ? 31.524 -2.913 -32.618 1.00 44.47 230 ARG A C 1
ATOM 1851 O O . ARG A 1 230 ? 32.310 -3.665 -33.197 1.00 44.47 230 ARG A O 1
ATOM 1858 N N . GLY A 1 231 ? 30.602 -2.188 -33.261 1.00 43.78 231 GLY A N 1
ATOM 1859 C CA . GLY A 1 231 ? 30.408 -2.145 -34.712 1.00 43.78 231 GLY A CA 1
ATOM 1860 C C . GLY A 1 231 ? 31.153 -1.003 -35.410 1.00 43.78 231 GLY A C 1
ATOM 1861 O O . GLY A 1 231 ? 31.697 -1.227 -36.488 1.00 43.78 231 GLY A O 1
ATOM 1862 N N . GLU A 1 232 ? 31.241 0.186 -34.804 1.00 46.91 232 GLU A N 1
ATOM 1863 C CA . GLU A 1 232 ? 31.863 1.359 -35.445 1.00 46.91 232 GLU A CA 1
ATOM 1864 C C . GLU A 1 232 ? 33.393 1.261 -35.547 1.00 46.91 232 GLU A C 1
ATOM 1866 O O . GLU A 1 232 ? 33.940 1.512 -36.624 1.00 46.91 232 GLU A O 1
ATOM 1871 N N . ASP A 1 233 ? 34.081 0.781 -34.504 1.00 52.59 233 ASP A N 1
ATOM 1872 C CA . ASP A 1 233 ? 35.552 0.664 -34.518 1.00 52.59 233 ASP A CA 1
ATOM 1873 C C . ASP A 1 233 ? 36.051 -0.363 -35.557 1.00 52.59 233 ASP A C 1
ATOM 1875 O O . ASP A 1 233 ? 37.108 -0.192 -36.163 1.00 52.59 233 ASP A O 1
ATOM 1879 N N . ASN A 1 234 ? 35.262 -1.407 -35.838 1.00 52.53 234 ASN A N 1
ATOM 1880 C CA . ASN A 1 234 ? 35.596 -2.407 -36.859 1.00 52.53 234 ASN A CA 1
ATOM 1881 C C . ASN A 1 234 ? 35.146 -2.008 -38.273 1.00 52.53 234 ASN A C 1
ATOM 1883 O O . ASN A 1 234 ? 35.711 -2.501 -39.253 1.00 52.53 234 ASN A O 1
ATOM 1887 N N . PHE A 1 235 ? 34.133 -1.145 -38.405 1.00 52.94 235 PHE A N 1
ATOM 1888 C CA . PHE A 1 235 ? 33.630 -0.691 -39.702 1.00 52.94 235 PHE A CA 1
ATOM 1889 C C . PHE A 1 235 ? 34.560 0.350 -40.333 1.00 52.94 235 PHE A C 1
ATOM 1891 O O . PHE A 1 235 ? 34.930 0.201 -41.499 1.00 52.94 235 PHE A O 1
ATOM 1898 N N . LEU A 1 236 ? 35.018 1.336 -39.552 1.00 57.59 236 LEU A N 1
ATOM 1899 C CA . LEU A 1 236 ? 35.977 2.342 -40.022 1.00 57.59 236 LEU A CA 1
ATOM 1900 C C . LEU A 1 236 ? 37.311 1.701 -40.422 1.00 57.59 236 LEU A C 1
ATOM 1902 O O . LEU A 1 236 ? 37.802 1.948 -41.521 1.00 57.59 236 LEU A O 1
ATOM 1906 N N . PHE A 1 237 ? 37.841 0.786 -39.601 1.00 62.72 237 PHE A N 1
ATOM 1907 C CA . PHE A 1 237 ? 39.098 0.100 -39.912 1.00 62.72 237 PHE A CA 1
ATOM 1908 C C . PHE A 1 237 ? 38.990 -0.800 -41.156 1.00 62.72 237 PHE A C 1
ATOM 1910 O O . PHE A 1 237 ? 39.920 -0.872 -41.958 1.00 62.72 237 PHE A O 1
ATOM 1917 N N . ARG A 1 238 ? 37.842 -1.464 -41.373 1.00 64.44 238 ARG A N 1
ATOM 1918 C CA . ARG A 1 238 ? 37.607 -2.254 -42.595 1.00 64.44 238 ARG A CA 1
ATOM 1919 C C . ARG A 1 238 ? 37.480 -1.384 -43.843 1.00 64.44 238 ARG A C 1
ATOM 1921 O O . ARG A 1 238 ? 37.979 -1.789 -44.889 1.00 64.44 238 ARG A O 1
ATOM 1928 N N . HIS A 1 239 ? 36.822 -0.229 -43.7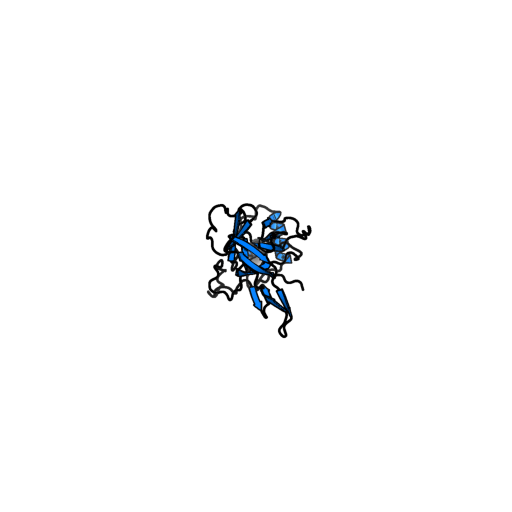66 1.00 69.94 239 HIS A N 1
ATOM 1929 C CA . HIS A 1 239 ? 36.699 0.670 -44.915 1.00 69.94 239 HIS A CA 1
ATOM 1930 C C . HIS A 1 239 ? 38.034 1.312 -45.300 1.00 69.94 239 HIS A C 1
ATOM 1932 O O . HIS A 1 239 ? 38.390 1.276 -46.476 1.00 69.94 239 HIS A O 1
ATOM 1938 N N . GLU A 1 240 ? 38.808 1.791 -44.327 1.00 76.88 240 GLU A N 1
ATOM 1939 C CA . GLU A 1 240 ? 40.164 2.314 -44.548 1.00 76.88 240 GLU A CA 1
ATOM 1940 C C . GLU A 1 240 ? 41.078 1.256 -45.194 1.00 76.88 240 GLU A C 1
ATOM 1942 O O . GLU A 1 240 ? 41.764 1.531 -46.180 1.00 76.88 240 GLU A O 1
ATOM 1947 N N . LEU A 1 241 ? 41.027 0.008 -44.712 1.00 81.62 241 LEU A N 1
ATOM 1948 C CA . LEU A 1 241 ? 41.847 -1.086 -45.241 1.00 81.62 241 LEU A CA 1
ATOM 1949 C C . LEU A 1 241 ? 41.452 -1.491 -46.671 1.00 81.62 241 LEU A C 1
ATOM 1951 O O . LEU A 1 241 ? 42.324 -1.766 -47.496 1.00 81.62 241 LEU A O 1
ATOM 1955 N N . ILE A 1 242 ? 40.155 -1.491 -46.999 1.00 84.38 242 ILE A N 1
ATOM 1956 C CA . ILE A 1 242 ? 39.677 -1.763 -48.364 1.00 84.38 242 ILE A CA 1
ATOM 1957 C C . ILE A 1 242 ? 40.099 -0.640 -49.318 1.00 84.38 242 ILE A C 1
ATOM 1959 O O . ILE A 1 242 ? 40.604 -0.930 -50.402 1.00 84.38 242 ILE A O 1
ATOM 1963 N N . ILE A 1 243 ? 39.945 0.627 -48.920 1.00 87.06 243 ILE A N 1
ATOM 1964 C CA . ILE A 1 243 ? 40.380 1.772 -49.732 1.00 87.06 243 ILE A CA 1
ATOM 1965 C C . ILE A 1 243 ? 41.893 1.702 -49.978 1.00 87.06 243 ILE A C 1
ATOM 1967 O O . ILE A 1 243 ? 42.334 1.836 -51.121 1.00 87.06 243 ILE A O 1
ATOM 1971 N N . GLY A 1 244 ? 42.684 1.400 -48.943 1.00 88.88 244 GLY A N 1
ATOM 1972 C CA . GLY A 1 244 ? 44.131 1.218 -49.066 1.00 88.88 244 GLY A CA 1
ATOM 1973 C C . GLY A 1 244 ? 44.522 0.109 -50.051 1.00 88.88 244 GLY A C 1
ATOM 1974 O O . GLY A 1 244 ? 45.396 0.315 -50.895 1.00 88.88 244 GLY A O 1
ATOM 1975 N N . LEU A 1 245 ? 43.843 -1.043 -50.008 1.00 90.81 245 LEU A N 1
ATOM 1976 C CA . LEU A 1 245 ? 44.095 -2.156 -50.933 1.00 90.81 245 LEU A CA 1
ATOM 1977 C C . LEU A 1 245 ? 43.746 -1.812 -52.386 1.00 90.81 245 LEU A C 1
ATOM 1979 O O . LEU A 1 245 ? 44.484 -2.191 -53.296 1.00 90.81 245 LEU A O 1
ATOM 1983 N N . VAL A 1 246 ? 42.657 -1.074 -52.616 1.00 91.31 246 VAL A N 1
ATOM 1984 C CA . VAL A 1 246 ? 42.262 -0.639 -53.966 1.00 91.31 246 VAL A CA 1
ATOM 1985 C C . VAL A 1 246 ? 43.295 0.324 -54.551 1.00 91.31 246 VAL A C 1
ATOM 1987 O O . VAL A 1 246 ? 43.702 0.157 -55.701 1.00 91.31 246 VAL A O 1
ATOM 1990 N N . ILE A 1 247 ? 43.777 1.290 -53.764 1.00 93.19 247 ILE A N 1
ATOM 1991 C CA . ILE A 1 247 ? 44.816 2.233 -54.207 1.00 93.19 247 ILE A CA 1
ATOM 1992 C C . ILE A 1 247 ? 46.113 1.488 -54.543 1.00 93.19 247 ILE A C 1
ATOM 1994 O O . ILE A 1 247 ? 46.701 1.724 -55.600 1.00 93.19 247 ILE A O 1
ATOM 1998 N N . LEU A 1 248 ? 46.536 0.549 -53.689 1.00 91.31 248 LEU A N 1
ATOM 1999 C CA . LEU A 1 248 ? 47.731 -0.264 -53.926 1.00 91.31 248 LEU A CA 1
ATOM 2000 C C . LEU A 1 248 ? 47.621 -1.065 -55.232 1.00 91.31 248 LEU A C 1
ATOM 2002 O O . LEU A 1 248 ? 48.572 -1.119 -56.010 1.00 91.31 248 LEU A O 1
ATOM 2006 N N . PHE A 1 249 ? 46.454 -1.657 -55.493 1.00 92.00 249 PHE A N 1
ATOM 2007 C CA . PHE A 1 249 ? 46.203 -2.433 -56.705 1.00 92.00 249 PHE A CA 1
ATOM 2008 C C . PHE A 1 249 ? 46.277 -1.571 -57.974 1.00 92.00 249 PHE A C 1
ATOM 2010 O O . PHE A 1 249 ? 46.906 -1.969 -58.955 1.00 92.00 249 PHE A O 1
ATOM 2017 N N . ILE A 1 250 ? 45.707 -0.361 -57.945 1.00 92.12 250 ILE A N 1
ATOM 2018 C CA . ILE A 1 250 ? 45.779 0.591 -59.064 1.00 92.12 250 ILE A CA 1
ATOM 2019 C C . ILE A 1 250 ? 47.230 1.009 -59.333 1.00 92.12 250 ILE A C 1
ATOM 2021 O O . ILE A 1 250 ? 47.658 1.034 -60.489 1.00 92.12 250 ILE A O 1
ATOM 2025 N N . LEU A 1 251 ? 48.010 1.287 -58.284 1.00 91.56 251 LEU A N 1
ATOM 2026 C CA . LEU A 1 251 ? 49.430 1.625 -58.419 1.00 91.56 251 LEU A CA 1
ATOM 2027 C C . LEU A 1 251 ? 50.238 0.467 -59.019 1.00 91.56 251 LEU A C 1
ATOM 2029 O O . LEU A 1 251 ? 51.057 0.694 -59.906 1.00 91.56 251 LEU A O 1
ATOM 2033 N N . LEU A 1 252 ? 49.971 -0.772 -58.597 1.00 92.12 252 LEU A N 1
ATOM 2034 C CA . LEU A 1 252 ? 50.604 -1.976 -59.146 1.00 92.12 252 LEU A CA 1
ATOM 2035 C C . LEU A 1 252 ? 50.325 -2.145 -60.642 1.00 92.12 252 LEU A C 1
ATOM 2037 O O . LEU A 1 252 ? 51.250 -2.397 -61.412 1.00 92.12 252 LEU A O 1
ATOM 2041 N N . ILE A 1 253 ? 49.075 -1.949 -61.070 1.00 92.69 253 ILE A N 1
ATOM 2042 C CA . ILE A 1 253 ? 48.714 -1.976 -62.495 1.00 92.69 253 ILE A CA 1
ATOM 2043 C C . ILE A 1 253 ? 49.440 -0.862 -63.257 1.00 92.69 253 ILE A C 1
ATOM 2045 O O . ILE A 1 253 ? 49.978 -1.115 -64.335 1.00 92.69 253 ILE A O 1
ATOM 2049 N N . GLY A 1 254 ? 49.496 0.350 -62.698 1.00 89.12 254 GLY A N 1
ATOM 2050 C CA . GLY A 1 254 ? 50.218 1.474 -63.295 1.00 89.12 254 GLY A CA 1
ATOM 2051 C C . GLY A 1 254 ? 51.708 1.179 -63.491 1.00 89.12 254 GLY A C 1
ATOM 2052 O O . GLY A 1 254 ? 52.244 1.399 -64.576 1.00 89.12 254 GLY A O 1
ATOM 2053 N N . VAL A 1 255 ? 52.367 0.610 -62.479 1.00 91.12 255 VAL A N 1
ATOM 2054 C CA . VAL A 1 255 ? 53.781 0.210 -62.554 1.00 91.12 255 VAL A CA 1
ATOM 2055 C C . VAL A 1 255 ? 53.990 -0.888 -63.595 1.00 91.12 255 VAL A C 1
ATOM 2057 O O . VAL A 1 255 ? 54.900 -0.779 -64.413 1.00 91.12 255 VAL A O 1
ATOM 2060 N N . LEU A 1 256 ? 53.131 -1.911 -63.631 1.00 89.12 256 LEU A N 1
ATOM 2061 C CA . LEU A 1 256 ? 53.218 -2.979 -64.632 1.00 89.12 256 LEU A CA 1
ATOM 2062 C C . LEU A 1 256 ? 53.025 -2.450 -66.059 1.00 89.12 256 LEU A C 1
ATOM 2064 O O . LEU A 1 256 ? 53.724 -2.888 -66.972 1.00 89.12 256 LEU A O 1
ATOM 2068 N N . ALA A 1 257 ? 52.127 -1.482 -66.260 1.00 87.81 257 ALA A N 1
ATOM 2069 C CA . ALA A 1 257 ? 51.940 -0.830 -67.553 1.00 87.81 257 ALA A CA 1
ATOM 2070 C C . ALA A 1 257 ? 53.176 -0.019 -67.981 1.00 87.81 257 ALA A C 1
ATOM 2072 O O . ALA A 1 257 ? 53.555 -0.060 -69.151 1.00 87.81 257 ALA A O 1
ATOM 2073 N N . ILE A 1 258 ? 53.833 0.675 -67.045 1.00 87.75 258 ILE A N 1
ATOM 2074 C CA . ILE A 1 258 ? 55.079 1.411 -67.311 1.00 87.75 258 ILE A CA 1
ATOM 2075 C C . ILE A 1 258 ? 56.221 0.449 -67.652 1.00 87.75 258 ILE A C 1
ATOM 2077 O O . ILE A 1 258 ? 56.913 0.666 -68.642 1.00 87.75 258 ILE A O 1
ATOM 2081 N N . ILE A 1 259 ? 56.396 -0.628 -66.879 1.00 87.06 259 ILE A N 1
ATOM 2082 C CA . ILE A 1 259 ? 57.423 -1.649 -67.140 1.00 87.06 259 ILE A CA 1
ATOM 2083 C C . ILE A 1 259 ? 57.215 -2.271 -68.521 1.00 87.06 259 ILE A C 1
ATOM 2085 O O . ILE A 1 259 ? 58.168 -2.393 -69.283 1.00 87.06 259 ILE A O 1
ATOM 2089 N N . ARG A 1 260 ? 55.969 -2.612 -68.874 1.00 82.88 260 ARG A N 1
ATOM 2090 C CA . ARG A 1 260 ? 55.648 -3.159 -70.195 1.00 82.88 260 ARG A CA 1
ATOM 2091 C C . ARG A 1 260 ? 56.003 -2.182 -71.315 1.00 82.88 260 ARG A C 1
ATOM 2093 O O . ARG A 1 260 ? 56.648 -2.581 -72.269 1.00 82.88 260 ARG A O 1
ATOM 2100 N N . LYS A 1 261 ? 55.673 -0.898 -71.153 1.00 80.75 261 LYS A N 1
ATOM 2101 C CA . LYS A 1 261 ? 56.003 0.153 -72.127 1.00 80.75 261 LYS A CA 1
ATOM 2102 C C . LYS A 1 261 ? 57.508 0.437 -72.256 1.00 80.75 261 LYS A C 1
ATOM 2104 O O . LYS A 1 261 ? 57.916 1.006 -73.254 1.00 80.75 261 LYS A O 1
ATOM 2109 N N . LEU A 1 262 ? 58.314 0.106 -71.247 1.00 81.19 262 LEU A N 1
ATOM 2110 C CA . LEU A 1 262 ? 59.780 0.198 -71.310 1.00 81.19 262 LEU A CA 1
ATOM 2111 C C . LEU A 1 262 ? 60.431 -1.065 -71.897 1.00 81.19 262 LEU A C 1
ATOM 2113 O O . LEU A 1 262 ? 61.605 -1.024 -72.252 1.00 81.19 262 LEU A O 1
ATOM 2117 N N . SER A 1 263 ? 59.700 -2.183 -71.929 1.00 75.19 263 SER A N 1
ATOM 2118 C CA . SER A 1 263 ? 60.155 -3.458 -72.493 1.00 75.19 263 SER A CA 1
ATOM 2119 C C . SER A 1 263 ? 59.811 -3.620 -73.977 1.00 75.19 263 SER A C 1
ATOM 2121 O O . SER A 1 263 ? 60.424 -4.473 -74.621 1.00 75.19 263 SER A O 1
ATOM 2123 N N . ASP A 1 264 ? 58.831 -2.860 -74.473 1.00 71.69 264 ASP A N 1
ATOM 2124 C CA . ASP A 1 264 ? 58.479 -2.716 -75.894 1.00 71.69 264 ASP A CA 1
ATOM 2125 C C . ASP A 1 264 ? 59.285 -1.567 -76.530 1.00 71.69 264 ASP A C 1
ATOM 2127 O O . ASP A 1 264 ? 59.742 -1.731 -77.684 1.00 71.69 264 ASP A O 1
#

Sequence (264 aa):
MDKDIVPLCLYLNDQTKSSYIGFPAKKHTKDGIKFSCQPIPDARLVAQFYVVNPDITTRPPGMDLFCARDSPDSQLATVDLSIVYDPFHYQKDCIRFYAWVEPVPHATPLHVWKSGSLMYFSFGKEDPGKGFTEVDFSPIYVLIDPRIKDADRIKGFKGREGKEGQGAFEIKNNYPQFKFSGYQGRCIPDPNGMSVGDCTVLYGKNILFPQYRNQEPTLRNYIDQLYNKRGEDNFLFRHELIIGLVILFILLIGVLAIIRKLSD

Nearest PDB structures (foldseek):
  3nrp-assembly1_B  TM=3.446E-01  e=1.873E+00  Escherichia coli F11
  5i0y-assembly1_B  TM=3.246E-01  e=1.425E+00  Escherichia coli F11
  5i0x-assembly1_A  TM=3.592E-01  e=4.494E+00  Escherichia coli F11

Solvent-accessible surface area (backbone atoms only — not comparable to full-atom values): 15303 Å² total; per-residue (Å²): 132,86,57,71,51,40,67,34,26,37,30,37,20,82,88,78,58,23,16,28,76,43,78,40,48,82,41,85,51,98,83,42,61,41,72,41,70,71,93,48,87,85,34,46,81,73,44,66,34,36,34,33,38,57,84,54,94,62,84,51,50,62,44,46,39,34,36,41,23,56,39,93,89,44,97,65,29,23,39,44,76,44,80,49,87,59,84,84,67,82,65,93,69,42,55,62,31,29,36,23,62,53,95,44,60,46,22,24,52,37,32,39,30,39,36,94,61,36,26,32,69,36,75,54,93,72,78,98,49,96,73,54,43,74,42,93,67,49,43,33,27,36,37,55,62,80,83,53,79,87,61,70,50,41,75,50,67,61,41,99,80,74,47,78,40,83,56,56,46,45,71,58,77,69,36,73,39,74,62,54,65,37,77,42,64,75,46,74,79,47,103,79,48,62,53,66,69,60,52,54,54,52,50,56,49,45,70,76,37,68,93,54,74,84,62,85,67,50,66,64,61,53,48,46,57,61,53,47,63,65,44,51,70,56,48,57,54,49,51,54,51,51,53,52,52,54,52,52,51,52,51,50,53,52,50,52,53,51,54,50,64,74,74,107

Radius of gyration: 29.35 Å; Cα contacts (8 Å, |Δi|>4): 427; chains: 1; bounding box: 81×37×98 Å

Seconda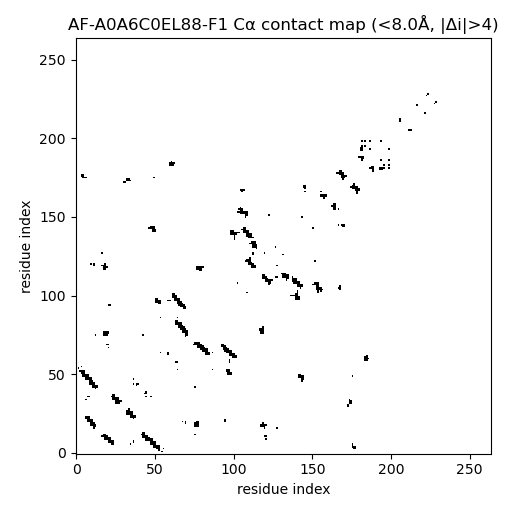ry structure (DSSP, 8-state):
---SEEEEEEEEETTTTEEEEEPPEEEEETTEEEEEPPPBTTBEEEEEEEEE-TTSSSPPTTEEEEEEEEPSS-TT-EEEEEEES-SS---TTSEEEEEESS--TT-EEEEEEEETTEEEEESS-----TT-EE-TTPPEEEEE-TT-TT---PPPPBPTTSSBP--SEEEETTEEEE--TT-BTTB---TTPPPHHHHHHHHHHHHH-GGGTT----HHHHHIIIIIHHHHHHHHHHHHHHHHHHHHHHHHHHHHHHHHHHH-

Mean predicted aligned error: 15.73 Å